Protein AF-A0A6J5DMQ3-F1 (afdb_monomer_lite)

Radius of gyration: 28.25 Å; chains: 1; bounding box: 62×30×80 Å

Foldseek 3Di:
DVVLLVVLLVVLLVQQLVVLVVCCVVPNPCSLVDSVSLVVSLVPGPPSLSSNQSSLVSSLVNQVVVCVVVVHDRDPCSVVSNVVSVVSVVVSVVVVVVVLVVVLVVLLVVLQVVLLVVLCVPDPLSVLCSVQLVVQQPDWDWDWDDDDPDTDTDTDGPDDSVVSLVVSLVVLCVVPNPVSSVVNNVSSVCCVVSSPRDPVSVVSVCVVPVSPPPD

pLDDT: mean 71.19, std 12.7, range [32.88, 91.94]

Sequence (215 aa):
MLHHLFHAIIISAITAVTAYVAGAIMFGKRARRFPIGFVLSVLFVGPWWVAVSGGMMAHLVAVIIESLCRREKPPEGLIFAAGAACLVLTFGFDLTMKHAADDLITAIDQSDDAAWARISGSGKAGQMVAAHYKPCVDEKTVVTQRYGRLATTTLEPKNEPNRCETDVIALAKVEGGDGFARDVAAVIDNLPNSLQLSPDAQAKLDSLTNDTAGS

Organism: NCBI:txid627669

Secondary structure (DSSP, 8-state):
-HHHHHHHHHHHHHHHHHHHHHHHHHHGGGGGG--HHHHHHHHHSSSHHHHHHHHHHHHHHHHHHHHHHTTPPPPTTHHHHHHHHHHHHHHHHHHHHHHHHHHHHHHHHHHHHHHHHHHHHT-HHHHHIIIIIHHHHH-EEEEEEEETTEEEEEEEESS-HHHHHHHHHHHHHHHHHHHHHHHHHHHHHTHHHHTPPPHHHHHHHHHHHHHHH--

Structure (mmCIF, N/CA/C/O backbone):
data_AF-A0A6J5DMQ3-F1
#
_entry.id   AF-A0A6J5DMQ3-F1
#
loop_
_atom_site.group_PDB
_atom_site.id
_atom_site.type_symbol
_atom_site.label_atom_id
_atom_site.label_alt_id
_atom_site.label_comp_id
_atom_site.label_asym_id
_atom_site.label_entity_id
_atom_site.label_seq_id
_atom_site.pdbx_PDB_ins_code
_atom_site.Cartn_x
_atom_site.Cartn_y
_atom_site.Cartn_z
_atom_site.occupancy
_atom_site.B_iso_or_equiv
_atom_site.auth_seq_id
_atom_site.auth_comp_id
_atom_site.auth_asym_id
_atom_site.auth_atom_id
_atom_site.pdbx_PDB_model_num
ATOM 1 N N . MET A 1 1 ? 8.120 9.680 -6.854 1.00 51.84 1 MET A N 1
ATOM 2 C CA . MET A 1 1 ? 8.106 8.437 -7.627 1.00 51.84 1 MET A CA 1
ATOM 3 C C . MET A 1 1 ? 8.090 8.800 -9.093 1.00 51.84 1 MET A C 1
ATOM 5 O O . MET A 1 1 ? 9.120 8.597 -9.717 1.00 51.84 1 MET A O 1
ATOM 9 N N . LEU A 1 2 ? 7.054 9.456 -9.635 1.00 46.72 2 LEU A N 1
ATOM 10 C CA . LEU A 1 2 ? 7.054 9.880 -11.048 1.00 46.72 2 LEU A CA 1
ATOM 11 C C . LEU A 1 2 ? 8.242 10.789 -11.416 1.00 46.72 2 LEU A C 1
ATOM 13 O O . LEU A 1 2 ? 8.886 10.577 -12.440 1.00 46.72 2 LEU A O 1
ATOM 17 N N . HIS A 1 3 ? 8.597 11.736 -10.544 1.00 50.34 3 HIS A N 1
ATOM 18 C CA . HIS A 1 3 ? 9.743 12.630 -10.748 1.00 50.34 3 HIS A CA 1
ATOM 19 C C . HIS A 1 3 ? 11.095 11.884 -10.772 1.00 50.34 3 HIS A C 1
ATOM 21 O O . HIS A 1 3 ? 11.936 12.130 -11.637 1.00 50.34 3 HIS A O 1
ATOM 27 N N . HIS A 1 4 ? 11.290 10.917 -9.867 1.00 57.53 4 HIS A N 1
ATOM 28 C CA . HIS A 1 4 ? 12.481 10.058 -9.833 1.00 57.53 4 HIS A CA 1
ATOM 29 C C . HIS A 1 4 ? 12.535 9.088 -11.020 1.00 57.53 4 HIS A C 1
ATOM 31 O O . HIS A 1 4 ? 13.609 8.873 -11.580 1.00 57.53 4 HIS A O 1
ATOM 37 N N . LEU A 1 5 ? 11.383 8.567 -11.457 1.00 62.62 5 LEU A N 1
ATOM 38 C CA . LEU A 1 5 ? 11.262 7.770 -12.678 1.00 62.62 5 LEU A CA 1
ATOM 39 C C . LEU A 1 5 ? 11.658 8.605 -13.903 1.00 62.62 5 LEU A C 1
ATOM 41 O O . LEU A 1 5 ? 12.457 8.153 -14.714 1.00 62.62 5 LEU A O 1
ATOM 45 N N . PHE A 1 6 ? 11.183 9.847 -14.009 1.00 63.84 6 PHE A N 1
ATOM 46 C CA . PHE A 1 6 ? 11.524 10.748 -15.112 1.00 63.84 6 PHE A CA 1
ATOM 47 C C . PHE A 1 6 ? 13.027 11.063 -15.171 1.00 63.84 6 PHE A C 1
ATOM 49 O O . PHE A 1 6 ? 13.639 10.972 -16.236 1.00 63.84 6 PHE A O 1
ATOM 56 N N . HIS A 1 7 ? 13.655 11.338 -14.024 1.00 64.00 7 HIS A N 1
ATOM 57 C CA . HIS A 1 7 ? 15.106 11.538 -13.939 1.00 64.00 7 HIS A CA 1
ATOM 58 C C . HIS A 1 7 ? 15.881 10.273 -14.324 1.00 64.00 7 HIS A C 1
ATOM 60 O O . HIS A 1 7 ? 16.851 10.357 -15.075 1.00 64.00 7 HIS A O 1
ATOM 66 N N . ALA A 1 8 ? 15.431 9.097 -13.880 1.00 65.69 8 ALA A N 1
ATOM 67 C CA . ALA A 1 8 ? 16.026 7.819 -14.257 1.00 65.69 8 ALA A CA 1
ATOM 68 C C . ALA A 1 8 ? 15.916 7.544 -15.771 1.00 65.69 8 ALA A C 1
ATOM 70 O O . ALA A 1 8 ? 16.889 7.083 -16.372 1.00 65.69 8 ALA A O 1
ATOM 71 N N . ILE A 1 9 ? 14.786 7.890 -16.408 1.00 65.19 9 ILE A N 1
ATOM 72 C CA . ILE A 1 9 ? 14.615 7.805 -17.872 1.00 65.19 9 ILE A CA 1
ATOM 73 C C . ILE A 1 9 ? 15.615 8.722 -18.574 1.00 65.19 9 ILE A C 1
ATOM 75 O O . ILE A 1 9 ? 16.309 8.275 -19.485 1.00 65.19 9 ILE A O 1
ATOM 79 N N . ILE A 1 10 ? 15.708 9.988 -18.154 1.00 66.06 10 ILE A N 1
ATOM 80 C CA . ILE A 1 10 ? 16.586 10.981 -18.788 1.00 66.06 10 ILE A CA 1
ATOM 81 C C . ILE A 1 10 ? 18.055 10.581 -18.645 1.00 66.06 10 ILE A C 1
ATOM 83 O O . ILE A 1 10 ? 18.780 10.547 -19.638 1.00 66.06 10 ILE A O 1
ATOM 87 N N . ILE A 1 11 ? 18.494 10.235 -17.433 1.00 69.19 11 ILE A N 1
ATOM 88 C CA . ILE A 1 11 ? 19.881 9.834 -17.162 1.00 69.19 11 ILE A CA 1
ATOM 89 C C . ILE A 1 11 ? 20.232 8.581 -17.967 1.00 69.19 11 ILE A C 1
ATOM 91 O O . ILE A 1 11 ? 21.290 8.521 -18.598 1.00 69.19 11 ILE A O 1
ATOM 95 N N . SER A 1 12 ? 19.331 7.598 -18.007 1.00 64.19 12 SER A N 1
ATOM 96 C CA . SER A 1 12 ? 19.529 6.385 -18.793 1.00 64.19 12 SER A CA 1
ATOM 97 C C . SER A 1 12 ? 19.570 6.655 -20.300 1.00 64.19 12 SER A C 1
ATOM 99 O O . SER A 1 12 ? 20.443 6.125 -20.989 1.00 64.19 12 SER A O 1
ATOM 101 N N . ALA A 1 13 ? 18.695 7.521 -20.814 1.00 64.19 13 ALA A N 1
ATOM 102 C CA . ALA A 1 13 ? 18.690 7.907 -22.221 1.00 64.19 13 ALA A CA 1
ATOM 103 C C . ALA A 1 13 ? 20.000 8.611 -22.613 1.00 64.19 13 ALA A C 1
ATOM 105 O O . ALA A 1 13 ? 20.629 8.239 -23.605 1.00 64.19 13 ALA A O 1
ATOM 106 N N . ILE A 1 14 ? 20.462 9.568 -21.801 1.00 68.06 14 ILE A N 1
ATOM 107 C CA . ILE A 1 14 ? 21.733 10.278 -22.018 1.00 68.06 14 ILE A CA 1
ATOM 108 C C . ILE A 1 14 ? 22.912 9.299 -21.977 1.00 68.06 14 ILE A C 1
ATOM 110 O O . ILE A 1 14 ? 23.780 9.335 -22.854 1.00 68.06 14 ILE A O 1
ATOM 114 N N . THR A 1 15 ? 22.933 8.387 -21.004 1.00 67.69 15 THR A N 1
ATOM 115 C CA . THR A 1 15 ? 24.002 7.385 -20.852 1.00 67.69 15 THR A CA 1
ATOM 116 C C . THR A 1 15 ? 24.043 6.433 -22.046 1.00 67.69 15 THR A C 1
ATOM 118 O O . THR A 1 15 ? 25.115 6.166 -22.595 1.00 67.69 15 THR A O 1
ATOM 121 N N . ALA A 1 16 ? 22.881 5.975 -22.515 1.00 64.81 16 ALA A N 1
ATOM 122 C CA . ALA A 1 16 ? 22.776 5.088 -23.666 1.00 64.81 16 ALA A CA 1
ATOM 123 C C . ALA A 1 16 ? 23.210 5.759 -24.976 1.00 64.81 16 ALA A C 1
ATOM 125 O O . ALA A 1 16 ? 23.939 5.141 -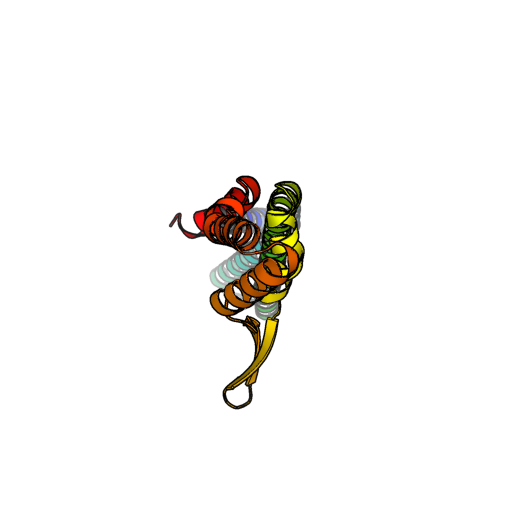25.757 1.00 64.81 16 ALA A O 1
ATOM 126 N N . VAL A 1 17 ? 22.831 7.023 -25.201 1.00 65.75 17 VAL A N 1
ATOM 127 C CA . VAL A 1 17 ? 23.266 7.795 -26.379 1.00 65.75 17 VAL A CA 1
ATOM 128 C C . VAL A 1 17 ? 24.769 8.053 -26.334 1.00 65.75 17 VAL A C 1
ATOM 130 O O . VAL A 1 17 ? 25.465 7.818 -27.320 1.00 65.75 17 VAL A O 1
ATOM 133 N N . THR A 1 18 ? 25.298 8.467 -25.184 1.00 68.75 18 THR A N 1
ATOM 134 C CA . THR A 1 18 ? 26.730 8.768 -25.022 1.00 68.75 18 THR A CA 1
ATOM 135 C C . THR A 1 18 ? 27.586 7.523 -25.258 1.00 68.75 18 THR A C 1
ATOM 137 O O . THR A 1 18 ? 28.563 7.559 -26.008 1.00 68.75 18 THR A O 1
ATOM 140 N N . ALA A 1 19 ? 27.180 6.388 -24.689 1.00 67.12 19 ALA A N 1
ATOM 141 C CA . ALA A 1 19 ? 27.857 5.113 -24.890 1.00 67.12 19 ALA A CA 1
ATOM 142 C C . ALA A 1 19 ? 27.704 4.576 -26.323 1.00 67.12 19 ALA A C 1
ATOM 144 O O . ALA A 1 19 ? 28.632 3.950 -26.836 1.00 67.12 19 ALA A O 1
ATOM 145 N N . TYR A 1 20 ? 26.575 4.840 -26.992 1.00 64.94 20 TYR A N 1
ATOM 146 C CA . TYR A 1 20 ? 26.410 4.519 -28.410 1.00 64.94 20 TYR A CA 1
ATOM 147 C C . TYR A 1 20 ? 27.396 5.297 -29.279 1.00 64.94 20 TYR A C 1
ATOM 149 O O . TYR A 1 20 ? 28.095 4.697 -30.091 1.00 64.94 20 TYR A O 1
ATOM 157 N N . VAL A 1 21 ? 27.496 6.614 -29.079 1.00 67.12 21 VAL A N 1
ATOM 158 C CA . VAL A 1 21 ? 28.416 7.481 -29.829 1.00 67.12 21 VAL A CA 1
ATOM 159 C C . VAL A 1 21 ? 29.867 7.057 -29.594 1.00 67.12 21 VAL A C 1
ATOM 161 O O . VAL A 1 21 ? 30.609 6.852 -30.555 1.00 67.12 21 VAL A O 1
ATOM 164 N N . ALA A 1 22 ? 30.261 6.833 -28.337 1.00 66.44 22 ALA A N 1
ATOM 165 C CA . ALA A 1 22 ? 31.598 6.344 -28.000 1.00 66.44 22 ALA A CA 1
ATOM 166 C C . ALA A 1 22 ? 31.883 4.965 -28.627 1.00 66.44 22 ALA A C 1
ATOM 168 O O . ALA A 1 22 ? 32.950 4.736 -29.202 1.00 66.44 22 ALA A O 1
ATOM 169 N N . GLY A 1 23 ? 30.908 4.053 -28.582 1.00 61.53 23 GLY A N 1
ATOM 170 C CA . GLY A 1 23 ? 31.003 2.734 -29.201 1.00 61.53 23 GLY A CA 1
ATOM 171 C C . GLY A 1 23 ? 31.096 2.794 -30.727 1.00 61.53 23 GLY A C 1
ATOM 172 O O . GLY A 1 23 ? 31.868 2.041 -31.319 1.00 61.53 23 GLY A O 1
ATOM 173 N N . ALA A 1 24 ? 30.362 3.700 -31.374 1.00 62.62 24 ALA A N 1
ATOM 174 C CA . ALA A 1 24 ? 30.395 3.898 -32.821 1.00 62.62 24 ALA A CA 1
ATOM 175 C C . ALA A 1 24 ? 31.762 4.416 -33.298 1.00 62.62 24 ALA A C 1
ATOM 177 O O . ALA A 1 24 ? 32.229 4.001 -34.359 1.00 62.62 24 ALA A O 1
ATOM 178 N N . ILE A 1 25 ? 32.431 5.252 -32.494 1.00 69.19 25 ILE A N 1
ATOM 179 C CA . ILE A 1 25 ? 33.794 5.739 -32.759 1.00 69.19 25 ILE A CA 1
ATOM 180 C C . ILE A 1 25 ? 34.825 4.610 -32.598 1.00 69.19 25 ILE A C 1
ATOM 182 O O . ILE A 1 25 ? 35.684 4.442 -33.460 1.00 69.19 25 ILE A O 1
ATOM 186 N N . MET A 1 26 ? 34.732 3.811 -31.529 1.00 63.94 26 MET A N 1
ATOM 187 C CA . MET A 1 26 ? 35.729 2.773 -31.213 1.00 63.94 26 MET A CA 1
ATOM 188 C C . MET A 1 26 ? 35.559 1.469 -32.009 1.00 63.94 26 MET A C 1
ATOM 190 O O . MET A 1 26 ? 36.542 0.815 -32.348 1.00 63.94 26 MET A O 1
ATOM 194 N N . PHE A 1 27 ? 34.320 1.068 -32.306 1.00 63.59 27 PHE A N 1
ATOM 195 C CA . PHE A 1 27 ? 33.997 -0.254 -32.864 1.00 63.59 27 PHE A CA 1
ATOM 196 C C . PHE A 1 27 ? 33.265 -0.195 -34.217 1.00 63.59 27 PHE A C 1
ATOM 198 O O . PHE A 1 27 ? 32.930 -1.239 -34.793 1.00 63.59 27 PHE A O 1
ATOM 205 N N . GLY A 1 28 ? 33.002 1.004 -34.748 1.00 63.41 28 GLY A N 1
ATOM 206 C CA . GLY A 1 28 ? 32.355 1.200 -36.046 1.00 63.41 28 GLY A CA 1
ATOM 207 C C . GLY A 1 28 ? 30.986 0.514 -36.135 1.00 63.41 28 GLY A C 1
ATOM 208 O O . GLY A 1 28 ? 30.167 0.583 -35.220 1.00 63.41 28 GLY A O 1
ATOM 209 N N . LYS A 1 29 ? 30.731 -0.218 -37.230 1.00 61.56 29 LYS A N 1
ATOM 210 C CA . LYS A 1 29 ? 29.438 -0.895 -37.481 1.00 61.56 29 LYS A CA 1
ATOM 211 C C . LYS A 1 29 ? 29.054 -1.942 -36.420 1.00 61.56 29 LYS A C 1
ATOM 213 O O . LYS A 1 29 ? 27.885 -2.318 -36.355 1.00 61.56 29 LYS A O 1
ATOM 218 N N . ARG A 1 30 ? 29.995 -2.422 -35.589 1.00 60.12 30 ARG A N 1
ATOM 219 C CA . ARG A 1 30 ? 29.695 -3.363 -34.490 1.00 60.12 30 ARG A CA 1
ATOM 220 C C . ARG A 1 30 ? 28.937 -2.706 -33.333 1.00 60.12 30 ARG A C 1
ATOM 222 O O . ARG A 1 30 ? 28.209 -3.416 -32.648 1.00 60.12 30 ARG A O 1
ATOM 229 N N . ALA A 1 31 ? 29.014 -1.384 -33.165 1.00 57.34 31 ALA A N 1
ATOM 230 C CA . ALA A 1 31 ? 28.280 -0.659 -32.123 1.00 57.34 31 ALA A CA 1
ATOM 231 C C . ALA A 1 31 ? 26.751 -0.794 -32.251 1.00 57.34 31 ALA A C 1
ATOM 233 O O . ALA A 1 31 ? 26.049 -0.805 -31.247 1.00 57.34 31 ALA A O 1
ATOM 234 N N . ARG A 1 32 ? 26.242 -1.022 -33.472 1.00 58.06 32 ARG A N 1
ATOM 235 C CA . ARG A 1 32 ? 24.818 -1.295 -33.746 1.00 58.06 32 ARG A CA 1
ATOM 236 C C . ARG A 1 32 ? 24.302 -2.608 -33.147 1.00 58.06 32 ARG A C 1
ATOM 238 O O . ARG A 1 32 ? 23.099 -2.837 -33.139 1.00 58.06 32 ARG A O 1
ATOM 245 N N . ARG A 1 33 ? 25.200 -3.507 -32.727 1.00 56.56 33 ARG A N 1
ATOM 246 C CA . ARG A 1 33 ? 24.860 -4.827 -32.161 1.00 56.56 33 ARG A CA 1
ATOM 247 C C . ARG A 1 33 ? 25.077 -4.912 -30.656 1.00 56.56 33 ARG A C 1
ATOM 249 O O . ARG A 1 33 ? 24.610 -5.865 -30.045 1.00 56.56 33 ARG A O 1
ATOM 256 N N . PHE A 1 34 ? 25.798 -3.958 -30.073 1.00 56.34 34 PHE A N 1
ATOM 257 C CA . PHE A 1 34 ? 26.208 -4.003 -28.677 1.00 56.34 34 PHE A CA 1
ATOM 258 C C . PHE A 1 34 ? 25.578 -2.840 -27.912 1.00 56.34 34 PHE A C 1
ATOM 260 O O . PHE A 1 34 ? 26.138 -1.741 -27.906 1.00 56.34 34 PHE A O 1
ATOM 267 N N . PRO A 1 35 ? 24.446 -3.063 -27.222 1.00 58.16 35 PRO A N 1
ATOM 268 C CA . PRO A 1 35 ? 23.821 -2.051 -26.382 1.00 58.16 35 PRO A CA 1
ATOM 269 C C . PRO A 1 35 ? 24.595 -1.922 -25.049 1.00 58.16 35 PRO A C 1
ATOM 271 O O . PRO A 1 35 ? 24.044 -2.081 -23.966 1.00 58.16 35 PRO A O 1
ATOM 274 N N . ILE A 1 36 ? 25.907 -1.649 -25.112 1.00 56.56 36 ILE A N 1
ATOM 275 C CA . ILE A 1 36 ? 26.804 -1.515 -23.943 1.00 56.56 36 ILE A CA 1
ATOM 276 C C . ILE A 1 36 ? 26.343 -0.369 -23.034 1.00 56.56 36 ILE A C 1
ATOM 278 O O . ILE A 1 36 ? 26.371 -0.494 -21.814 1.00 56.56 36 ILE A O 1
ATOM 282 N N . GLY A 1 37 ? 25.839 0.717 -23.628 1.00 50.62 37 GLY A N 1
ATOM 283 C CA . GLY A 1 37 ? 25.243 1.831 -22.889 1.00 50.62 37 GLY A CA 1
ATOM 284 C C . GLY A 1 37 ? 24.042 1.432 -22.042 1.00 50.62 37 GLY A C 1
ATOM 285 O O . GLY A 1 37 ? 23.889 1.918 -20.927 1.00 50.62 37 GLY A O 1
ATOM 286 N N . PHE A 1 38 ? 23.228 0.503 -22.537 1.00 54.44 38 PHE A N 1
ATOM 287 C CA . PHE A 1 38 ? 22.091 -0.052 -21.809 1.00 54.44 38 PHE A CA 1
ATOM 288 C C . PHE A 1 38 ? 22.558 -0.919 -20.633 1.00 54.44 38 PHE A C 1
ATOM 290 O O . PHE A 1 38 ? 22.099 -0.702 -19.517 1.00 54.44 38 PHE A O 1
ATOM 297 N N . VAL A 1 39 ? 23.534 -1.814 -20.838 1.00 59.06 39 VAL A N 1
ATOM 298 C CA . VAL A 1 39 ? 24.074 -2.665 -19.758 1.00 59.06 39 VAL A CA 1
ATOM 299 C C . VAL A 1 39 ? 24.661 -1.815 -18.627 1.00 59.06 39 VAL A C 1
ATOM 301 O O . VAL A 1 39 ? 24.422 -2.100 -17.458 1.00 59.06 39 VAL A O 1
ATOM 304 N N . LEU A 1 40 ? 25.371 -0.735 -18.964 1.00 58.78 40 LEU A N 1
ATOM 305 C CA . LEU A 1 40 ? 25.912 0.196 -17.972 1.00 58.78 40 LEU A CA 1
ATOM 306 C C . LEU A 1 40 ? 24.809 1.003 -17.270 1.00 58.78 40 LEU A C 1
ATOM 308 O O . LEU A 1 40 ? 24.864 1.171 -16.059 1.00 58.78 40 LEU A O 1
ATOM 312 N N . SER A 1 41 ? 23.773 1.444 -17.989 1.00 54.31 41 SER A N 1
ATOM 313 C CA . SER A 1 41 ? 22.647 2.188 -17.394 1.00 54.31 41 SER A CA 1
ATOM 314 C C . SER A 1 41 ? 21.908 1.376 -16.325 1.00 54.31 41 SER A C 1
ATOM 316 O O . SER A 1 41 ? 21.532 1.913 -15.287 1.00 54.31 41 SER A O 1
ATOM 318 N N . VAL A 1 42 ? 21.730 0.074 -16.566 1.00 57.38 42 VAL A N 1
ATOM 319 C CA . VAL A 1 42 ? 21.036 -0.857 -15.660 1.00 57.38 42 VAL A CA 1
ATOM 320 C C . VAL A 1 42 ? 21.800 -1.084 -14.351 1.00 57.38 42 VAL A C 1
ATOM 322 O O . VAL A 1 42 ? 21.179 -1.347 -13.327 1.00 57.38 42 VAL A O 1
ATOM 325 N N . LEU A 1 43 ? 23.131 -0.950 -14.361 1.00 58.47 43 LEU A N 1
ATOM 326 C CA . LEU A 1 43 ? 23.978 -1.158 -13.181 1.00 58.47 43 LEU A CA 1
ATOM 327 C C . LEU A 1 43 ? 23.982 0.029 -12.206 1.00 58.47 43 LEU A C 1
ATOM 329 O O . LEU A 1 43 ? 24.273 -0.167 -11.029 1.00 58.47 43 LEU A O 1
ATOM 333 N N . PHE A 1 44 ? 23.676 1.244 -12.675 1.00 54.69 44 PHE A N 1
ATOM 334 C CA . PHE A 1 44 ? 23.851 2.472 -11.885 1.00 54.69 44 PHE A CA 1
ATOM 335 C C . PHE A 1 44 ? 22.556 3.256 -11.624 1.00 54.69 44 PHE A C 1
ATOM 337 O O . PHE A 1 44 ? 22.572 4.172 -10.804 1.00 54.69 44 PHE A O 1
ATOM 344 N N . VAL A 1 45 ? 21.439 2.921 -12.285 1.00 57.56 45 VAL A N 1
ATOM 345 C CA . VAL A 1 45 ? 20.178 3.676 -12.175 1.00 57.56 45 VAL A CA 1
ATOM 346 C C . VAL A 1 45 ? 19.039 2.772 -11.696 1.00 57.56 45 VAL A C 1
ATOM 348 O O . VAL A 1 45 ? 18.593 1.871 -12.405 1.00 57.56 45 VAL A O 1
ATOM 351 N N . GLY A 1 46 ? 18.544 3.039 -10.483 1.00 55.88 46 GLY A N 1
ATOM 352 C CA . GLY A 1 46 ? 17.298 2.472 -9.965 1.00 55.88 46 GLY A CA 1
ATOM 353 C C . GLY A 1 46 ? 16.100 3.388 -10.266 1.00 55.88 46 GLY A C 1
ATOM 354 O O . GLY A 1 46 ? 16.247 4.604 -10.137 1.00 55.88 46 GLY A O 1
ATOM 355 N N . PRO A 1 47 ? 14.918 2.850 -10.631 1.00 66.00 47 PRO A N 1
ATOM 356 C CA . PRO A 1 47 ? 14.601 1.432 -10.834 1.00 66.00 47 PRO A CA 1
ATOM 357 C C . PRO A 1 47 ? 15.172 0.862 -12.143 1.00 66.00 47 PRO A C 1
ATOM 359 O O . PRO A 1 47 ? 15.086 1.482 -13.202 1.00 66.00 47 PRO A O 1
ATOM 362 N N . TRP A 1 48 ? 15.697 -0.365 -12.088 1.00 64.38 48 TRP A N 1
ATOM 363 C CA . TRP A 1 48 ? 16.422 -1.002 -13.197 1.00 64.38 48 TRP A CA 1
ATOM 364 C C . TRP A 1 48 ? 15.594 -1.124 -14.489 1.00 64.38 48 TRP A C 1
ATOM 366 O O . TRP A 1 48 ? 16.136 -0.981 -15.580 1.00 64.38 48 TRP A O 1
ATOM 376 N N . TRP A 1 49 ? 14.276 -1.328 -14.393 1.00 62.06 49 TRP A N 1
ATOM 377 C CA . TRP A 1 49 ? 13.378 -1.458 -15.548 1.00 62.06 49 TRP A CA 1
ATOM 378 C C . TRP A 1 49 ? 13.184 -0.136 -16.309 1.00 62.06 49 TRP A C 1
ATOM 380 O O . TRP A 1 49 ? 12.991 -0.134 -17.529 1.00 62.06 49 TRP A O 1
ATOM 390 N N . VAL A 1 50 ? 13.302 0.995 -15.610 1.00 63.81 50 VAL A N 1
ATOM 391 C CA . VAL A 1 50 ? 13.281 2.339 -16.201 1.00 63.81 50 VAL A CA 1
ATOM 392 C C . VAL A 1 50 ? 14.554 2.576 -16.998 1.00 63.81 50 VAL A C 1
ATOM 394 O O . VAL A 1 50 ? 14.499 3.044 -18.134 1.00 63.81 50 VAL A O 1
ATOM 397 N N . ALA A 1 51 ? 15.691 2.187 -16.422 1.00 64.38 51 ALA A N 1
ATOM 398 C CA . ALA A 1 51 ? 16.988 2.258 -17.076 1.00 64.38 51 ALA A CA 1
ATOM 399 C C . ALA A 1 51 ? 17.078 1.306 -18.281 1.00 64.38 51 ALA A C 1
ATOM 401 O O . ALA A 1 51 ? 17.625 1.652 -19.328 1.00 64.38 51 ALA A O 1
ATOM 402 N N . VAL A 1 52 ? 16.474 0.119 -18.177 1.00 65.12 52 VAL A N 1
ATOM 403 C CA . VAL A 1 52 ? 16.342 -0.807 -19.307 1.00 65.12 52 VAL A CA 1
ATOM 404 C C . VAL A 1 52 ? 15.586 -0.139 -20.453 1.00 65.12 52 VAL A C 1
ATOM 406 O O . VAL A 1 52 ? 16.032 -0.162 -21.599 1.00 65.12 52 VAL A O 1
ATOM 409 N N . SER A 1 53 ? 14.451 0.477 -20.146 1.00 62.75 53 SER A N 1
ATOM 410 C CA . SER A 1 53 ? 13.515 0.930 -21.168 1.00 62.75 53 SER A CA 1
ATOM 411 C C . SER A 1 53 ? 13.915 2.264 -21.790 1.00 62.75 53 SER A C 1
ATOM 413 O O . SER A 1 53 ? 13.915 2.391 -23.014 1.00 62.75 53 SER A O 1
ATOM 415 N N . GLY A 1 54 ? 14.331 3.235 -20.971 1.00 63.56 54 GLY A N 1
ATOM 416 C CA . GLY A 1 54 ? 14.855 4.519 -21.438 1.00 63.56 54 GLY A CA 1
ATOM 417 C C . GLY A 1 54 ? 16.135 4.346 -22.255 1.00 63.56 54 GLY A C 1
ATOM 418 O O . GLY A 1 54 ? 16.237 4.871 -23.365 1.00 63.56 54 GLY A O 1
ATOM 419 N N . GLY A 1 55 ? 17.075 3.535 -21.762 1.00 65.62 55 GLY A N 1
ATOM 420 C CA . GLY A 1 55 ? 18.335 3.265 -22.447 1.00 65.62 55 GLY A CA 1
ATOM 421 C C . GLY A 1 55 ? 18.156 2.498 -23.758 1.00 65.62 55 GLY A C 1
ATOM 422 O O . GLY A 1 55 ? 18.777 2.846 -24.764 1.00 65.62 55 GLY A O 1
ATOM 423 N N . MET A 1 56 ? 17.270 1.495 -23.788 1.00 67.00 56 MET A N 1
ATOM 424 C CA . MET A 1 56 ? 16.985 0.742 -25.012 1.00 67.00 56 MET A CA 1
ATOM 425 C C . MET A 1 56 ? 16.278 1.613 -26.052 1.00 67.00 56 MET A C 1
ATOM 427 O O . MET A 1 56 ? 16.715 1.653 -27.198 1.00 67.00 56 MET A O 1
ATOM 431 N N . MET A 1 57 ? 15.248 2.378 -25.673 1.00 67.50 57 MET A N 1
ATOM 432 C CA . MET A 1 57 ? 14.551 3.268 -26.612 1.00 67.50 57 MET A CA 1
ATOM 433 C C . MET A 1 57 ? 15.482 4.345 -27.178 1.00 67.50 57 MET A C 1
ATOM 435 O O . MET A 1 57 ? 15.484 4.576 -28.386 1.00 67.50 57 MET A O 1
ATOM 439 N N . ALA A 1 58 ? 16.333 4.948 -26.346 1.00 68.69 58 ALA A N 1
ATOM 440 C CA . ALA A 1 58 ? 17.304 5.942 -26.795 1.00 68.69 58 ALA A CA 1
ATOM 441 C C . ALA A 1 58 ? 18.356 5.349 -27.753 1.00 68.69 58 ALA A C 1
ATOM 443 O O . ALA A 1 58 ? 18.693 5.963 -28.767 1.00 68.69 58 ALA A O 1
ATOM 444 N N . HIS A 1 59 ? 18.827 4.126 -27.486 1.00 68.12 59 HIS A N 1
ATOM 445 C CA . HIS A 1 59 ? 19.725 3.399 -28.384 1.00 68.12 59 HIS A CA 1
ATOM 446 C C . HIS A 1 59 ? 19.051 3.069 -29.727 1.00 68.12 59 HIS A C 1
ATOM 448 O O . HIS A 1 59 ? 19.647 3.273 -30.785 1.00 68.12 59 HIS A O 1
ATOM 454 N N . LEU A 1 60 ? 17.790 2.627 -29.709 1.00 70.25 60 LEU A N 1
ATOM 455 C CA . LEU A 1 60 ? 17.018 2.347 -30.924 1.00 70.25 60 LEU A CA 1
ATOM 456 C C . LEU A 1 60 ? 16.788 3.620 -31.754 1.00 70.25 60 LEU A C 1
ATOM 458 O O . LEU A 1 60 ? 16.982 3.594 -32.969 1.00 70.25 60 LEU A O 1
ATOM 462 N N . VAL A 1 61 ? 16.462 4.747 -31.111 1.00 72.31 61 VAL A N 1
ATOM 463 C CA . VAL A 1 61 ? 16.328 6.057 -31.773 1.00 72.31 61 VAL A CA 1
ATOM 464 C C . VAL A 1 61 ? 17.648 6.486 -32.418 1.00 72.31 61 VAL A C 1
ATOM 466 O O . VAL A 1 61 ? 17.650 6.891 -33.580 1.00 72.31 61 VAL A O 1
ATOM 469 N N . ALA A 1 62 ? 18.781 6.334 -31.725 1.00 70.44 62 ALA A N 1
ATOM 470 C CA . ALA A 1 62 ? 20.096 6.659 -32.278 1.00 70.44 62 ALA A CA 1
ATOM 471 C C . ALA A 1 62 ? 20.434 5.816 -33.525 1.00 70.44 62 ALA A C 1
ATOM 473 O O . ALA A 1 62 ? 20.914 6.353 -34.527 1.00 70.44 62 ALA A O 1
ATOM 474 N N . VAL A 1 63 ? 20.114 4.517 -33.507 1.00 70.12 63 VAL A N 1
ATOM 475 C CA . VAL A 1 63 ? 20.303 3.613 -34.656 1.00 70.12 63 VAL A CA 1
ATOM 476 C C . VAL A 1 63 ? 19.387 3.983 -35.829 1.00 70.12 63 VAL A C 1
ATOM 478 O O . VAL A 1 63 ? 19.830 3.943 -36.982 1.00 70.12 63 VAL A O 1
ATOM 481 N N . ILE A 1 64 ? 18.131 4.363 -35.568 1.00 72.75 64 ILE A N 1
ATOM 482 C CA . ILE A 1 64 ? 17.192 4.827 -36.604 1.00 72.75 64 ILE A CA 1
ATOM 483 C C . ILE A 1 64 ? 17.711 6.117 -37.248 1.00 72.75 64 ILE A C 1
ATOM 485 O O . ILE A 1 64 ? 17.784 6.188 -38.475 1.00 72.75 64 ILE A O 1
ATOM 489 N N . ILE A 1 65 ? 18.118 7.107 -36.446 1.00 73.62 65 ILE A N 1
ATOM 490 C CA . ILE A 1 65 ? 18.654 8.386 -36.937 1.00 73.62 65 ILE A CA 1
ATOM 491 C C . ILE A 1 65 ? 19.904 8.150 -37.790 1.00 73.62 65 ILE A C 1
ATOM 493 O O . ILE A 1 65 ? 19.997 8.677 -38.898 1.00 73.62 65 ILE A O 1
ATOM 497 N N . GLU A 1 66 ? 20.844 7.316 -37.333 1.00 71.88 66 GLU A N 1
ATOM 498 C CA . GLU A 1 66 ? 22.037 6.999 -38.124 1.00 71.88 66 GLU A CA 1
ATOM 499 C C . GLU A 1 66 ? 21.681 6.294 -39.443 1.00 71.88 66 GLU A C 1
ATOM 501 O O . GLU A 1 66 ? 22.241 6.626 -40.490 1.00 71.88 66 GLU A O 1
ATOM 506 N N . SER A 1 67 ? 20.737 5.349 -39.411 1.00 71.62 67 SER A N 1
ATOM 507 C CA . SER A 1 67 ? 20.289 4.623 -40.607 1.00 71.62 67 SER A CA 1
ATOM 508 C C . SER A 1 67 ? 19.625 5.565 -41.617 1.00 71.62 67 SER A C 1
ATOM 510 O O . SER A 1 67 ? 19.912 5.475 -42.809 1.00 71.62 67 SER A O 1
ATOM 512 N N . LEU A 1 68 ? 18.821 6.531 -41.152 1.00 74.69 68 LEU A N 1
ATOM 513 C CA . LEU A 1 68 ? 18.224 7.581 -41.985 1.00 74.69 68 LEU A CA 1
ATOM 514 C C . LEU A 1 68 ? 19.288 8.506 -42.592 1.00 74.69 68 LEU A C 1
ATOM 516 O O . LEU A 1 68 ? 19.280 8.731 -43.803 1.00 74.69 68 LEU A O 1
ATOM 520 N N . CYS A 1 69 ? 20.245 8.979 -41.788 1.00 75.88 69 CYS A N 1
ATOM 521 C CA . CYS A 1 69 ? 21.354 9.819 -42.254 1.00 75.88 69 CYS A CA 1
ATOM 522 C C . CYS A 1 69 ? 22.228 9.110 -43.299 1.00 75.88 69 CYS A C 1
ATOM 524 O O . CYS A 1 69 ? 22.740 9.749 -44.218 1.00 75.88 69 CYS A O 1
ATOM 526 N N . ARG A 1 70 ? 22.387 7.787 -43.183 1.00 76.75 70 ARG A N 1
ATOM 527 C CA . ARG A 1 70 ? 23.166 6.963 -44.122 1.00 76.75 70 ARG A CA 1
ATOM 528 C C . ARG A 1 70 ? 22.337 6.350 -45.255 1.00 76.75 70 ARG A C 1
ATOM 530 O O . ARG A 1 70 ? 22.913 5.679 -46.106 1.00 76.75 70 ARG A O 1
ATOM 537 N N . ARG A 1 71 ? 21.017 6.582 -45.290 1.00 74.31 71 ARG A N 1
ATOM 538 C CA . ARG A 1 71 ? 20.059 5.948 -46.221 1.00 74.31 71 ARG A CA 1
ATOM 539 C C . ARG A 1 71 ? 20.153 4.412 -46.243 1.00 74.31 71 ARG A C 1
ATOM 541 O O . ARG A 1 71 ? 19.985 3.783 -47.286 1.00 74.31 71 ARG A O 1
ATOM 548 N N . GLU A 1 72 ? 20.427 3.801 -45.096 1.00 74.19 72 GLU A 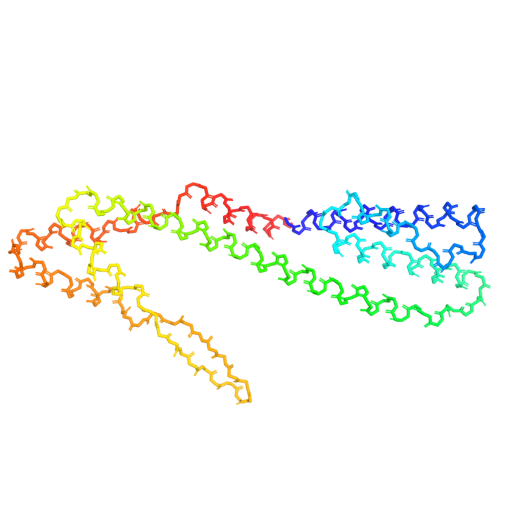N 1
ATOM 549 C CA . GLU A 1 72 ? 20.481 2.346 -44.924 1.00 74.19 72 GLU A CA 1
ATOM 550 C C . GLU A 1 72 ? 19.146 1.830 -44.357 1.00 74.19 72 GLU A C 1
ATOM 552 O O . GLU A 1 72 ? 18.459 2.530 -43.611 1.00 74.19 72 GLU A O 1
ATOM 557 N N . LYS A 1 73 ? 18.760 0.591 -44.697 1.00 67.06 73 LYS A N 1
ATOM 558 C CA . LYS A 1 73 ? 17.574 -0.033 -44.091 1.00 67.06 73 LYS A CA 1
ATOM 559 C C . LYS A 1 73 ? 17.814 -0.257 -42.590 1.00 67.06 73 LYS A C 1
ATOM 561 O O . LYS A 1 73 ? 18.896 -0.729 -42.227 1.00 67.06 73 LYS A O 1
ATOM 566 N N . PRO A 1 74 ? 16.825 0.036 -41.727 1.00 62.16 74 PRO A N 1
ATOM 567 C CA . PRO A 1 74 ? 16.941 -0.254 -40.306 1.00 62.16 74 PRO A CA 1
ATOM 568 C C . PRO A 1 74 ? 17.100 -1.771 -40.081 1.00 62.16 74 PRO A C 1
ATOM 570 O O . PRO A 1 74 ? 16.526 -2.562 -40.834 1.00 62.16 74 PRO A O 1
ATOM 573 N N . PRO A 1 75 ? 17.878 -2.200 -39.072 1.00 66.06 75 PRO A N 1
ATOM 574 C CA . PRO A 1 75 ? 18.067 -3.618 -38.770 1.00 66.06 75 PRO A CA 1
ATOM 575 C C . PRO A 1 75 ? 16.753 -4.307 -38.364 1.00 66.06 75 PRO A C 1
ATOM 577 O O . PRO A 1 75 ? 16.001 -3.782 -37.549 1.00 66.06 75 PRO A O 1
ATOM 580 N N . GLU A 1 76 ? 16.514 -5.521 -38.869 1.00 62.03 76 GLU A N 1
ATOM 581 C CA . GLU A 1 76 ? 15.268 -6.292 -38.667 1.00 62.03 76 GLU A CA 1
ATOM 582 C C . GLU A 1 76 ? 14.940 -6.588 -37.186 1.00 62.03 76 GLU A C 1
ATOM 584 O O . GLU A 1 76 ? 13.782 -6.783 -36.829 1.00 62.03 76 GLU A O 1
ATOM 589 N N . GLY A 1 77 ? 15.933 -6.540 -36.292 1.00 62.19 77 GLY A N 1
ATOM 590 C CA . GLY A 1 77 ? 15.753 -6.745 -34.848 1.00 62.19 77 GLY A CA 1
ATOM 591 C C . GLY A 1 77 ? 15.170 -5.554 -34.069 1.00 62.19 77 GLY A C 1
ATOM 592 O O . GLY A 1 77 ? 14.880 -5.702 -32.882 1.00 62.19 77 GLY A O 1
ATOM 593 N N . LEU A 1 78 ? 14.986 -4.383 -34.695 1.00 62.09 78 LEU A N 1
ATOM 594 C CA . LEU A 1 78 ? 14.529 -3.152 -34.022 1.00 62.09 78 LEU A CA 1
ATOM 595 C C . LEU A 1 78 ? 13.127 -3.275 -33.414 1.00 62.09 78 LEU A C 1
ATOM 597 O O . LEU A 1 78 ? 12.891 -2.805 -32.304 1.00 62.09 78 LEU A O 1
ATOM 601 N N . ILE A 1 79 ? 12.205 -3.923 -34.127 1.00 59.56 79 ILE A N 1
ATOM 602 C CA . ILE A 1 79 ? 10.808 -4.075 -33.691 1.00 59.56 79 ILE A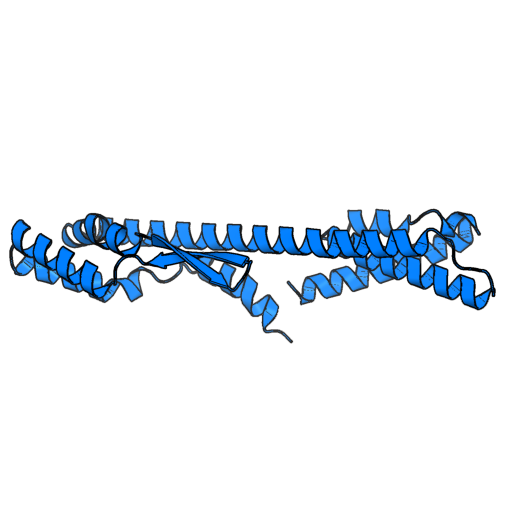 CA 1
ATOM 603 C C . ILE A 1 79 ? 10.729 -5.032 -32.498 1.00 59.56 79 ILE A C 1
ATOM 605 O O . ILE A 1 79 ? 10.029 -4.760 -31.525 1.00 59.56 79 ILE A O 1
ATOM 609 N N . PHE A 1 80 ? 11.503 -6.119 -32.537 1.00 64.12 80 PHE A N 1
ATOM 610 C CA . PHE A 1 80 ? 11.605 -7.066 -31.429 1.00 64.12 80 PHE A CA 1
ATOM 611 C C . PHE A 1 80 ? 12.206 -6.407 -30.177 1.00 64.12 80 PHE A C 1
ATOM 613 O O . PHE A 1 80 ? 11.682 -6.569 -29.078 1.00 64.12 80 PHE A O 1
ATOM 620 N N . ALA A 1 81 ? 13.255 -5.597 -30.348 1.00 64.06 81 ALA A N 1
ATOM 621 C CA . ALA A 1 81 ? 13.871 -4.829 -29.268 1.00 64.06 81 ALA A CA 1
ATOM 622 C C . ALA A 1 81 ? 12.915 -3.796 -28.642 1.00 64.06 81 ALA A C 1
ATOM 624 O O . ALA A 1 81 ? 12.854 -3.684 -27.417 1.00 64.06 81 ALA A O 1
ATOM 625 N N . ALA A 1 82 ? 12.143 -3.076 -29.461 1.00 63.50 82 ALA A N 1
ATOM 626 C CA . ALA A 1 82 ? 11.137 -2.128 -28.982 1.00 63.50 82 ALA A CA 1
ATOM 627 C C . ALA A 1 82 ? 9.996 -2.835 -28.226 1.00 63.50 82 ALA A C 1
ATOM 629 O O . ALA A 1 82 ? 9.574 -2.371 -27.166 1.00 63.50 82 ALA A O 1
ATOM 630 N N . GLY A 1 83 ? 9.538 -3.987 -28.731 1.00 59.94 83 GLY A N 1
ATOM 631 C CA . GLY A 1 83 ? 8.534 -4.820 -28.063 1.00 59.94 83 GLY A CA 1
ATOM 632 C C . GLY A 1 83 ? 9.012 -5.360 -26.712 1.00 59.94 83 GLY A C 1
ATOM 633 O O . GLY A 1 83 ? 8.281 -5.284 -25.727 1.00 59.94 83 GLY A O 1
ATOM 634 N N . ALA A 1 84 ? 10.259 -5.832 -26.633 1.00 66.75 84 ALA A N 1
ATOM 635 C CA . ALA A 1 84 ? 10.859 -6.298 -25.383 1.00 66.75 84 ALA A CA 1
ATOM 636 C C . ALA A 1 84 ? 11.006 -5.168 -24.348 1.00 66.75 84 ALA A C 1
ATOM 638 O O . ALA A 1 84 ? 10.682 -5.364 -23.179 1.00 66.75 84 ALA A O 1
ATOM 639 N N . ALA A 1 85 ? 11.428 -3.972 -24.773 1.00 64.12 85 ALA A N 1
ATOM 640 C CA . ALA A 1 85 ? 11.511 -2.805 -23.894 1.00 64.12 85 ALA A CA 1
ATOM 641 C C . ALA A 1 85 ? 10.132 -2.392 -23.349 1.00 64.12 85 ALA A C 1
ATOM 643 O O . ALA A 1 85 ? 10.009 -2.085 -22.167 1.00 64.12 85 ALA A O 1
ATOM 644 N N . CYS A 1 86 ? 9.086 -2.450 -24.180 1.00 59.12 86 CYS A N 1
ATOM 645 C CA . CYS A 1 86 ? 7.713 -2.178 -23.752 1.00 59.12 86 CYS A CA 1
ATOM 646 C C . CYS A 1 86 ? 7.237 -3.173 -22.678 1.00 59.12 86 CYS A C 1
ATOM 648 O O . CYS A 1 86 ? 6.711 -2.764 -21.646 1.00 59.12 86 CYS A O 1
ATOM 650 N N . LEU A 1 87 ? 7.501 -4.472 -22.865 1.00 62.69 87 LEU A N 1
ATOM 651 C CA . LEU A 1 87 ? 7.154 -5.501 -21.879 1.00 62.69 87 LEU A CA 1
ATOM 652 C C . LEU A 1 87 ? 7.883 -5.298 -20.545 1.00 62.69 87 LEU A C 1
ATOM 654 O O . LEU A 1 87 ? 7.256 -5.390 -19.493 1.00 62.69 87 LEU A O 1
ATOM 658 N N . VAL A 1 88 ? 9.182 -4.984 -20.567 1.00 67.44 88 VAL A N 1
ATOM 659 C CA . VAL A 1 88 ? 9.944 -4.724 -19.332 1.00 67.44 88 VAL A CA 1
ATOM 660 C C . VAL A 1 88 ? 9.409 -3.494 -18.591 1.00 67.44 88 VAL A C 1
ATOM 662 O O . VAL A 1 88 ? 9.322 -3.522 -17.365 1.00 67.44 88 VAL A O 1
ATOM 665 N N . LEU A 1 89 ? 8.983 -2.457 -19.317 1.00 64.75 89 LEU A N 1
ATOM 666 C CA . LEU A 1 89 ? 8.286 -1.292 -18.761 1.00 64.75 89 LEU A CA 1
ATOM 667 C C . LEU A 1 89 ? 7.002 -1.696 -18.030 1.00 64.75 89 LEU A C 1
ATOM 669 O O . LEU A 1 89 ? 6.822 -1.341 -16.868 1.00 64.75 89 LEU A O 1
ATOM 673 N N . THR A 1 90 ? 6.127 -2.456 -18.693 1.00 58.69 90 THR A N 1
ATOM 674 C CA . THR A 1 90 ? 4.827 -2.846 -18.129 1.00 58.69 90 THR A CA 1
ATOM 675 C C . THR A 1 90 ? 4.986 -3.755 -16.912 1.00 58.69 90 THR A C 1
ATOM 677 O O . THR A 1 90 ? 4.390 -3.489 -15.871 1.00 58.69 90 THR A O 1
ATOM 680 N N . PHE A 1 91 ? 5.820 -4.794 -17.008 1.00 65.00 91 PHE A N 1
ATOM 681 C CA . PHE A 1 91 ? 6.048 -5.723 -15.897 1.00 65.00 91 PHE A CA 1
ATOM 682 C C . PHE A 1 91 ? 6.798 -5.069 -14.733 1.00 65.00 91 PHE A C 1
ATOM 684 O O . PHE A 1 91 ? 6.458 -5.302 -13.575 1.00 65.00 91 PHE A O 1
ATOM 691 N N . GLY A 1 92 ? 7.804 -4.237 -15.017 1.00 64.88 92 GLY A N 1
ATOM 692 C CA . GLY A 1 92 ? 8.559 -3.531 -13.984 1.00 64.88 92 GLY A CA 1
ATOM 693 C C . GLY A 1 92 ? 7.697 -2.533 -13.211 1.00 64.88 92 GLY A C 1
ATOM 694 O O . GLY A 1 92 ? 7.783 -2.466 -11.982 1.00 64.88 92 GLY A O 1
ATOM 695 N N . PHE A 1 93 ? 6.822 -1.809 -13.914 1.00 63.12 93 PHE A N 1
ATOM 696 C CA . PHE A 1 93 ? 5.868 -0.895 -13.293 1.00 63.12 93 PHE A CA 1
ATOM 697 C C . PHE A 1 93 ? 4.858 -1.636 -12.407 1.00 63.12 93 PHE A C 1
ATOM 699 O O . PHE A 1 93 ? 4.683 -1.260 -11.249 1.00 63.12 93 PHE A O 1
ATOM 706 N N . ASP A 1 94 ? 4.261 -2.723 -12.907 1.00 64.19 94 ASP A N 1
ATOM 707 C CA . ASP A 1 94 ? 3.298 -3.542 -12.155 1.00 64.19 94 ASP A CA 1
ATOM 708 C C . ASP A 1 94 ? 3.912 -4.127 -10.872 1.00 64.19 94 ASP A C 1
ATOM 710 O O . ASP A 1 94 ? 3.328 -4.017 -9.795 1.00 64.19 94 ASP A O 1
ATOM 714 N N . LEU A 1 95 ? 5.133 -4.669 -10.951 1.00 69.38 95 LEU A N 1
ATOM 715 C CA . LEU A 1 95 ? 5.851 -5.176 -9.777 1.00 69.38 95 LEU A CA 1
ATOM 716 C C . LEU A 1 95 ? 6.168 -4.074 -8.762 1.00 69.38 95 LEU A C 1
ATOM 718 O O . LEU A 1 95 ? 6.029 -4.295 -7.563 1.00 69.38 95 LEU A O 1
ATOM 722 N N . THR A 1 96 ? 6.570 -2.888 -9.226 1.00 67.81 96 THR A N 1
ATOM 723 C CA . THR A 1 96 ? 6.884 -1.759 -8.334 1.00 67.81 96 THR A CA 1
ATOM 724 C C . THR A 1 96 ? 5.629 -1.265 -7.616 1.00 67.81 96 THR A C 1
ATOM 726 O O . THR A 1 96 ? 5.674 -1.020 -6.414 1.00 67.81 96 THR A O 1
ATOM 729 N N . MET A 1 97 ? 4.501 -1.164 -8.328 1.00 65.44 97 MET A N 1
ATOM 730 C CA . MET A 1 97 ? 3.215 -0.773 -7.743 1.00 65.44 97 MET A CA 1
ATOM 731 C C . MET A 1 97 ? 2.707 -1.804 -6.736 1.00 65.44 97 MET A C 1
ATOM 733 O O . MET A 1 97 ? 2.242 -1.419 -5.669 1.00 65.44 97 MET A O 1
ATOM 737 N N . LYS A 1 98 ? 2.838 -3.101 -7.038 1.00 67.25 98 LYS A N 1
ATOM 738 C CA . LYS A 1 98 ? 2.493 -4.175 -6.096 1.00 67.25 98 LYS A CA 1
ATOM 739 C C . LYS A 1 98 ? 3.340 -4.110 -4.836 1.00 67.25 98 LYS A C 1
ATOM 741 O O . LYS A 1 98 ? 2.791 -4.123 -3.748 1.00 67.25 98 LYS A O 1
ATOM 746 N N . HIS A 1 99 ? 4.653 -3.948 -4.980 1.00 71.75 99 HIS A N 1
ATOM 747 C CA . HIS A 1 99 ? 5.544 -3.857 -3.826 1.00 71.75 99 HIS A CA 1
ATOM 748 C C . HIS A 1 99 ? 5.253 -2.619 -2.971 1.00 71.75 99 HIS A C 1
ATOM 750 O O . HIS A 1 99 ? 5.210 -2.716 -1.754 1.00 71.75 99 HIS A O 1
ATOM 756 N N . ALA A 1 100 ? 4.989 -1.470 -3.602 1.00 68.12 100 ALA A N 1
ATOM 757 C CA . ALA A 1 100 ? 4.589 -0.255 -2.897 1.00 68.12 100 ALA A CA 1
ATOM 758 C C . ALA A 1 100 ? 3.236 -0.409 -2.182 1.00 68.12 100 ALA A C 1
ATOM 760 O O . ALA A 1 100 ? 3.069 0.097 -1.073 1.00 68.12 100 ALA A O 1
ATOM 761 N N . ALA A 1 101 ? 2.283 -1.115 -2.798 1.00 68.31 101 ALA A N 1
ATOM 762 C CA . ALA A 1 101 ? 0.997 -1.426 -2.187 1.00 68.31 101 ALA A CA 1
ATOM 763 C C . ALA A 1 101 ? 1.154 -2.380 -0.993 1.00 68.31 101 ALA A C 1
ATOM 765 O O . ALA A 1 101 ? 0.608 -2.090 0.065 1.00 68.31 101 ALA A O 1
ATOM 766 N N . ASP A 1 102 ? 1.937 -3.453 -1.124 1.00 74.06 102 ASP A N 1
ATOM 767 C CA . ASP A 1 102 ? 2.215 -4.403 -0.038 1.00 74.06 102 ASP A CA 1
ATOM 768 C C . ASP A 1 102 ? 2.902 -3.710 1.149 1.00 74.06 102 ASP A C 1
ATOM 770 O O . ASP A 1 102 ? 2.533 -3.914 2.306 1.00 74.06 102 ASP A O 1
ATOM 774 N N . ASP A 1 103 ? 3.866 -2.836 0.863 1.00 74.38 103 ASP A N 1
ATOM 775 C CA . ASP A 1 103 ? 4.576 -2.033 1.856 1.00 74.38 103 ASP A CA 1
ATOM 776 C C . ASP A 1 103 ? 3.658 -1.060 2.604 1.00 74.38 103 ASP A C 1
ATOM 778 O O . ASP A 1 103 ? 3.824 -0.845 3.808 1.00 74.38 103 ASP A O 1
ATOM 782 N N . LEU A 1 104 ? 2.721 -0.438 1.884 1.00 72.12 104 LEU A N 1
ATOM 783 C CA . LEU A 1 104 ? 1.730 0.461 2.462 1.00 72.12 104 LEU A CA 1
ATOM 784 C C . LEU A 1 104 ? 0.731 -0.317 3.318 1.00 72.12 104 LEU A C 1
ATOM 786 O O . LEU A 1 104 ? 0.486 0.077 4.453 1.00 72.12 104 LEU A O 1
ATOM 790 N N . ILE A 1 105 ? 0.194 -1.424 2.798 1.00 74.56 105 ILE A N 1
ATOM 791 C CA . ILE A 1 105 ? -0.735 -2.300 3.522 1.00 74.56 105 ILE A CA 1
ATOM 792 C C . ILE A 1 105 ? -0.075 -2.794 4.808 1.00 74.56 105 ILE A C 1
ATOM 794 O O . ILE A 1 105 ? -0.652 -2.648 5.876 1.00 74.56 105 ILE A O 1
ATOM 798 N N . THR A 1 106 ? 1.176 -3.251 4.738 1.00 78.56 106 THR A N 1
ATOM 799 C CA . THR A 1 106 ? 1.928 -3.703 5.918 1.00 78.56 106 THR A CA 1
ATOM 800 C C . THR A 1 106 ? 2.095 -2.589 6.955 1.00 78.56 106 THR A C 1
ATOM 802 O O . THR A 1 106 ? 1.949 -2.831 8.150 1.00 78.56 106 THR A O 1
ATOM 805 N N . ALA A 1 107 ? 2.398 -1.359 6.527 1.00 73.62 107 ALA A N 1
ATOM 806 C CA . ALA A 1 107 ? 2.538 -0.223 7.440 1.00 73.62 107 ALA A CA 1
ATOM 807 C C . ALA A 1 107 ? 1.197 0.187 8.077 1.00 73.62 107 ALA A C 1
ATOM 809 O O . ALA A 1 107 ? 1.162 0.556 9.253 1.00 73.62 107 ALA A O 1
ATOM 810 N N . ILE A 1 108 ? 0.101 0.106 7.317 1.00 78.94 108 ILE A N 1
ATOM 811 C CA . ILE A 1 108 ? -1.259 0.346 7.812 1.00 78.94 108 ILE A CA 1
ATOM 812 C C . ILE A 1 108 ? -1.643 -0.733 8.827 1.00 78.94 108 ILE A C 1
ATOM 814 O O . ILE A 1 108 ? -2.045 -0.380 9.931 1.00 78.94 108 ILE A O 1
ATOM 818 N N . ASP A 1 109 ? -1.442 -2.011 8.505 1.00 81.94 109 ASP A N 1
ATOM 819 C CA . ASP A 1 109 ? -1.755 -3.137 9.392 1.00 81.94 109 ASP A CA 1
ATOM 820 C C . ASP A 1 109 ? -0.973 -3.031 10.712 1.00 81.94 109 ASP A C 1
ATOM 822 O O . ASP A 1 109 ? -1.543 -3.161 11.791 1.00 81.94 109 ASP A O 1
ATOM 826 N N . GLN A 1 110 ? 0.320 -2.689 10.656 1.00 81.31 110 GLN A N 1
ATOM 827 C CA . GLN A 1 110 ? 1.134 -2.455 11.858 1.00 81.31 110 GLN A CA 1
ATOM 828 C C . GLN A 1 110 ? 0.633 -1.272 12.696 1.00 81.31 110 GLN A C 1
ATOM 830 O O . GLN A 1 110 ? 0.666 -1.322 13.929 1.00 81.31 110 GLN A O 1
ATOM 835 N N . SER A 1 111 ? 0.195 -0.193 12.041 1.00 80.19 111 SER A N 1
ATOM 836 C CA . SER A 1 111 ? -0.379 0.970 12.719 1.00 80.19 111 SER A CA 1
ATOM 837 C C . SER A 1 111 ? -1.703 0.622 13.397 1.00 80.19 111 SER A C 1
ATOM 839 O O . SER A 1 111 ? -1.920 1.014 14.545 1.00 80.19 111 SER A O 1
ATOM 841 N N . ASP A 1 112 ? -2.566 -0.114 12.702 1.00 83.31 112 ASP A N 1
ATOM 842 C CA . ASP A 1 112 ? -3.865 -0.554 13.201 1.00 83.31 112 ASP A CA 1
ATOM 843 C C . ASP A 1 112 ? -3.698 -1.524 14.380 1.00 83.31 112 ASP A C 1
ATOM 845 O O . ASP A 1 112 ? -4.257 -1.302 15.454 1.00 83.31 112 ASP A O 1
ATOM 849 N N . ASP A 1 113 ? -2.824 -2.527 14.262 1.00 85.19 113 ASP A N 1
ATOM 850 C CA . ASP A 1 113 ? -2.519 -3.463 15.350 1.00 85.19 113 ASP A CA 1
ATOM 851 C C . ASP A 1 113 ? -1.977 -2.753 16.597 1.00 85.19 113 ASP A C 1
ATOM 853 O O . ASP A 1 113 ? -2.3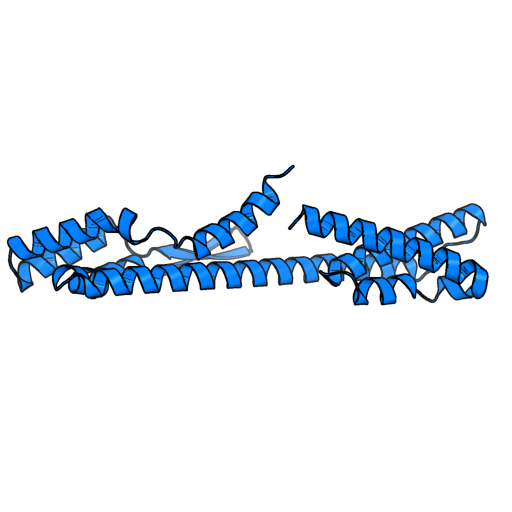79 -3.063 17.725 1.00 85.19 113 ASP A O 1
ATOM 857 N N . ALA A 1 114 ? -1.103 -1.757 16.420 1.00 83.62 114 ALA A N 1
ATOM 858 C CA . ALA A 1 114 ? -0.599 -0.952 17.528 1.00 83.62 114 ALA A CA 1
ATOM 859 C C . ALA A 1 114 ? -1.708 -0.114 18.191 1.00 83.62 114 ALA A C 1
ATOM 861 O O . ALA A 1 114 ? -1.728 0.020 19.420 1.00 83.62 114 ALA A O 1
ATOM 862 N N . ALA A 1 115 ? -2.634 0.440 17.406 1.00 82.62 115 ALA A N 1
ATOM 863 C CA . ALA A 1 115 ? -3.777 1.188 17.918 1.00 82.62 115 ALA A CA 1
ATOM 864 C C . ALA A 1 115 ? -4.737 0.279 18.704 1.00 82.62 115 ALA A C 1
ATOM 866 O O . ALA A 1 115 ? -5.089 0.587 19.848 1.00 82.62 115 ALA A O 1
ATOM 867 N N . TRP A 1 116 ? -5.069 -0.893 18.163 1.00 85.75 116 TRP A N 1
ATOM 868 C CA . TRP A 1 116 ? -5.904 -1.888 18.838 1.00 85.75 116 TRP A CA 1
ATOM 869 C C . TRP A 1 116 ? -5.263 -2.452 20.104 1.00 85.75 116 TRP A C 1
ATOM 871 O O . TRP A 1 116 ? -5.960 -2.658 21.102 1.00 85.75 116 TRP A O 1
ATOM 881 N N . ALA A 1 117 ? -3.942 -2.634 20.124 1.00 87.12 117 ALA A N 1
ATOM 882 C CA . ALA A 1 117 ? -3.220 -3.020 21.334 1.00 87.12 117 ALA A CA 1
ATOM 883 C C . ALA A 1 117 ? -3.344 -1.957 22.441 1.00 87.12 117 ALA A C 1
ATOM 885 O O . ALA A 1 117 ? -3.554 -2.301 23.607 1.00 87.12 117 ALA A O 1
ATOM 886 N N . ARG A 1 118 ? -3.280 -0.662 22.093 1.00 85.62 118 ARG A N 1
ATOM 887 C CA . ARG A 1 118 ? -3.499 0.441 23.052 1.00 85.62 118 ARG A CA 1
ATOM 888 C C . ARG A 1 118 ? -4.935 0.473 23.568 1.00 85.62 118 ARG A C 1
ATOM 890 O O . ARG A 1 118 ? -5.133 0.634 24.770 1.00 85.62 118 ARG A O 1
ATOM 897 N N . ILE A 1 119 ? -5.920 0.283 22.686 1.00 86.69 119 ILE A N 1
ATOM 898 C CA . ILE A 1 119 ? -7.342 0.226 23.058 1.00 86.69 119 ILE A CA 1
ATOM 899 C C . ILE A 1 119 ? -7.581 -0.939 24.021 1.00 86.69 119 ILE A C 1
ATOM 901 O O . ILE A 1 119 ? -8.112 -0.731 25.110 1.00 86.69 119 ILE A O 1
ATOM 905 N N . SER A 1 120 ? -7.096 -2.137 23.694 1.00 88.44 120 SER A N 1
ATOM 906 C CA . SER A 1 120 ? -7.182 -3.311 24.572 1.00 88.44 120 SER A CA 1
ATOM 907 C C . SER A 1 120 ? -6.477 -3.093 25.924 1.00 88.44 120 SER A C 1
ATOM 909 O O . SER A 1 120 ? -6.945 -3.542 26.970 1.00 88.44 120 SER A O 1
ATOM 911 N N . GLY A 1 121 ? -5.382 -2.327 25.945 1.00 85.44 121 GLY A N 1
ATOM 912 C CA . GLY A 1 121 ? -4.662 -1.964 27.170 1.00 85.44 121 GLY A CA 1
ATOM 913 C C . GLY A 1 121 ? -5.332 -0.893 28.045 1.00 85.44 121 GLY A C 1
ATOM 914 O O . GLY A 1 121 ? -4.926 -0.721 29.192 1.00 85.44 121 GLY A O 1
ATOM 915 N N . SER A 1 122 ? -6.347 -0.178 27.544 1.00 83.75 122 SER A N 1
ATOM 916 C CA . SER A 1 122 ? -6.950 0.987 28.224 1.00 83.75 122 SER A CA 1
ATOM 917 C C . SER A 1 122 ? -7.911 0.643 29.372 1.00 83.75 122 SER A C 1
ATOM 919 O O . SER A 1 122 ? -8.292 1.518 30.148 1.00 83.75 122 SER A O 1
ATOM 921 N N . GLY A 1 123 ? -8.290 -0.629 29.512 1.00 89.31 123 GLY A N 1
ATOM 922 C CA . GLY A 1 123 ? -9.163 -1.120 30.578 1.00 89.31 123 GLY A CA 1
ATOM 923 C C . GLY A 1 123 ? -10.171 -2.152 30.078 1.00 89.31 123 GLY A C 1
ATOM 924 O O . GLY A 1 123 ? -10.160 -2.538 28.913 1.00 89.31 123 GLY A O 1
ATOM 925 N N . LYS A 1 124 ? -11.079 -2.594 30.958 1.00 90.50 124 LYS A N 1
ATOM 926 C CA . LYS A 1 124 ? -12.081 -3.628 30.627 1.00 90.50 124 LYS A CA 1
ATOM 927 C C . LYS A 1 124 ? -12.984 -3.238 29.452 1.00 90.50 124 LYS A C 1
ATOM 929 O O . LYS A 1 124 ? -13.300 -4.088 28.632 1.00 90.50 124 LYS A O 1
ATOM 934 N N . ALA A 1 125 ? -13.366 -1.963 29.354 1.00 87.50 125 ALA A N 1
ATOM 935 C CA . ALA A 1 125 ? -14.181 -1.472 28.244 1.00 87.50 125 ALA A CA 1
ATOM 936 C C . ALA A 1 125 ? -13.410 -1.548 26.915 1.00 87.50 125 ALA A C 1
ATOM 938 O O . ALA A 1 125 ? -13.932 -2.042 25.923 1.00 87.50 125 ALA A O 1
ATOM 939 N N . GLY A 1 126 ? -12.131 -1.162 26.916 1.00 85.81 126 GLY A N 1
ATOM 940 C CA . GLY A 1 126 ? -11.256 -1.286 25.752 1.00 85.81 126 GLY A CA 1
ATOM 941 C C . GLY A 1 126 ? -10.998 -2.732 25.323 1.00 85.81 126 GLY A C 1
ATOM 942 O O . GLY A 1 126 ? -11.010 -3.024 24.130 1.00 85.81 126 GLY A O 1
ATOM 943 N N . GLN A 1 127 ? -10.850 -3.658 26.276 1.00 90.88 127 GLN A N 1
ATOM 944 C CA . GLN A 1 127 ? -10.762 -5.098 25.989 1.00 90.88 127 GLN A CA 1
ATOM 945 C C . GLN A 1 127 ? -12.039 -5.620 25.329 1.00 90.88 127 GLN A C 1
ATOM 947 O O . GLN A 1 127 ? -11.955 -6.376 24.366 1.00 90.88 127 GLN A O 1
ATOM 952 N N . MET A 1 128 ? -13.207 -5.176 25.802 1.00 89.44 128 MET A N 1
ATOM 953 C CA . MET A 1 128 ? -14.503 -5.546 25.232 1.00 89.44 128 MET A CA 1
ATOM 954 C C . MET A 1 128 ? -14.630 -5.093 23.774 1.00 89.44 128 MET A C 1
ATOM 956 O O . MET A 1 128 ? -14.989 -5.879 22.898 1.00 89.44 128 MET A O 1
ATOM 960 N N . VAL A 1 129 ? -14.273 -3.836 23.497 1.00 89.56 129 VAL A N 1
ATOM 961 C CA . VAL A 1 129 ? -14.283 -3.285 22.136 1.00 89.56 129 VAL A CA 1
ATOM 962 C C . VAL A 1 129 ? -13.280 -4.032 21.249 1.00 89.56 129 VAL A C 1
ATOM 964 O O . VAL A 1 129 ? -13.636 -4.488 20.166 1.00 89.56 129 VAL A O 1
ATOM 967 N N . ALA A 1 130 ? -12.050 -4.253 21.712 1.00 88.69 130 ALA A N 1
ATOM 968 C CA . ALA A 1 130 ? -11.048 -4.979 20.933 1.00 88.69 130 ALA A CA 1
ATOM 969 C C . ALA A 1 130 ? -11.438 -6.448 20.661 1.00 88.69 130 ALA A C 1
ATOM 971 O O . ALA A 1 130 ? -11.124 -6.973 19.596 1.00 88.69 130 ALA A O 1
ATOM 972 N N . ALA A 1 131 ? -12.126 -7.114 21.593 1.00 88.94 131 ALA A N 1
ATOM 973 C CA . ALA A 1 131 ? -12.503 -8.522 21.468 1.00 88.94 131 ALA A CA 1
ATOM 974 C C . ALA A 1 131 ? -13.789 -8.755 20.658 1.00 88.94 131 ALA A C 1
ATOM 976 O O . ALA A 1 131 ? -13.917 -9.805 20.030 1.00 88.94 131 ALA A O 1
ATOM 977 N N . HIS A 1 132 ? -14.734 -7.809 20.665 1.00 89.81 132 HIS A N 1
ATOM 978 C CA . HIS A 1 132 ? -16.060 -8.009 20.062 1.00 89.81 132 HIS A CA 1
ATOM 979 C C . HIS A 1 132 ? -16.395 -7.013 18.947 1.00 89.81 132 HIS A C 1
ATOM 981 O O . HIS A 1 132 ? -17.044 -7.396 17.975 1.00 89.81 132 HIS A O 1
ATOM 987 N N . TYR A 1 133 ? -15.931 -5.764 19.038 1.00 86.25 133 TYR A N 1
ATOM 988 C CA . TYR A 1 133 ? -16.184 -4.754 18.007 1.00 86.25 133 TYR A CA 1
ATOM 989 C C . TYR A 1 133 ? -15.225 -4.906 16.823 1.00 86.25 133 TYR A C 1
ATOM 991 O O . TYR A 1 133 ? -15.699 -5.022 15.694 1.00 86.25 133 TYR A O 1
ATOM 999 N N . LYS A 1 134 ? -13.903 -5.000 17.069 1.00 84.19 134 LYS A N 1
ATOM 1000 C CA . LYS A 1 134 ? -12.886 -5.164 16.004 1.00 84.19 134 LYS A CA 1
ATOM 1001 C C . LYS A 1 134 ? -13.219 -6.326 15.048 1.00 84.19 134 LYS A C 1
ATOM 1003 O O . LYS A 1 134 ? -13.329 -6.087 13.848 1.00 84.19 134 LYS A O 1
ATOM 1008 N N . PRO A 1 135 ? -13.487 -7.560 15.523 1.00 86.06 135 PRO A N 1
ATOM 1009 C CA . PRO A 1 135 ? -13.757 -8.674 14.612 1.00 86.06 135 PRO A CA 1
ATOM 1010 C C . PRO A 1 135 ? -15.061 -8.512 13.823 1.00 86.06 135 PRO A C 1
ATOM 1012 O O . PRO A 1 135 ? -15.182 -9.059 12.732 1.00 86.06 135 PRO A O 1
ATOM 1015 N N . CYS A 1 136 ? -16.038 -7.775 14.363 1.00 85.06 136 CYS A N 1
ATOM 1016 C CA . CYS A 1 136 ? -17.311 -7.531 13.690 1.00 85.06 136 CYS A CA 1
ATOM 1017 C C . CYS A 1 136 ? -17.155 -6.572 12.501 1.00 85.06 136 CYS A C 1
ATOM 1019 O O . CYS A 1 136 ? -17.756 -6.814 11.451 1.00 85.06 136 CYS A O 1
ATOM 1021 N N . VAL A 1 137 ? -16.341 -5.519 12.653 1.00 82.88 137 VAL A N 1
ATOM 1022 C CA . VAL A 1 137 ? -16.077 -4.538 11.584 1.00 82.88 137 VAL A CA 1
ATOM 1023 C C . VAL A 1 137 ? -15.061 -5.039 10.554 1.00 82.88 137 VAL A C 1
ATOM 1025 O O . VAL A 1 137 ? -15.175 -4.701 9.377 1.00 82.88 137 VAL A O 1
ATOM 1028 N N . ASP A 1 138 ? -14.121 -5.893 10.968 1.00 80.56 138 ASP A N 1
ATOM 1029 C CA . ASP A 1 138 ? -13.098 -6.469 10.085 1.00 80.56 138 ASP A CA 1
ATOM 1030 C C . ASP A 1 138 ? -13.614 -7.639 9.236 1.00 80.56 138 ASP A C 1
ATOM 1032 O O . ASP A 1 138 ? -12.940 -8.080 8.299 1.00 80.56 138 ASP A O 1
ATOM 1036 N N . GLU A 1 139 ? -14.807 -8.164 9.534 1.00 80.44 139 GLU A N 1
ATOM 1037 C CA . GLU A 1 139 ? -15.382 -9.262 8.769 1.00 80.44 139 GLU A CA 1
ATOM 1038 C C . GLU A 1 139 ? -15.736 -8.793 7.348 1.00 80.44 139 GLU A C 1
ATOM 1040 O O . GLU A 1 139 ? -16.631 -7.973 7.135 1.00 80.44 139 GLU A O 1
ATOM 1045 N N . LYS A 1 140 ? -15.031 -9.333 6.348 1.00 79.81 140 LYS A N 1
ATOM 1046 C CA . LYS A 1 140 ? -15.228 -9.019 4.926 1.00 79.81 140 LYS A CA 1
ATOM 1047 C C . LYS A 1 140 ? -15.952 -10.159 4.217 1.00 79.81 140 LYS A C 1
ATOM 1049 O O . LYS A 1 140 ? -15.677 -11.334 4.458 1.00 79.81 140 LYS A O 1
ATOM 1054 N N . THR A 1 141 ? -16.844 -9.819 3.294 1.00 78.50 141 THR A N 1
ATOM 1055 C CA . THR A 1 141 ? -17.469 -10.773 2.369 1.00 78.50 141 THR A CA 1
ATOM 1056 C C . THR A 1 141 ? -16.906 -10.618 0.969 1.00 78.50 141 THR A C 1
ATOM 1058 O O . THR A 1 141 ? -16.577 -9.518 0.530 1.00 78.50 141 THR A O 1
ATOM 1061 N N . VAL A 1 142 ? -16.796 -11.738 0.256 1.00 75.94 142 VAL A N 1
ATOM 1062 C CA . VAL A 1 142 ? -16.423 -11.730 -1.157 1.00 75.94 142 VAL A CA 1
ATOM 1063 C C . VAL A 1 142 ? -17.676 -11.459 -1.979 1.00 75.94 142 VAL A C 1
ATOM 1065 O O . VAL A 1 142 ? -18.558 -12.313 -2.086 1.00 75.94 142 VAL A O 1
ATOM 1068 N N . VAL A 1 143 ? -17.735 -10.286 -2.597 1.00 74.69 143 VAL A N 1
ATOM 1069 C CA . VAL A 1 143 ? -18.788 -9.913 -3.536 1.00 74.69 143 VAL A CA 1
ATOM 1070 C C . VAL A 1 143 ? -18.263 -10.129 -4.947 1.00 74.69 143 VAL A C 1
ATOM 1072 O O . VAL A 1 143 ? -17.232 -9.599 -5.350 1.00 74.69 143 VAL A O 1
ATOM 1075 N N . THR A 1 144 ? -18.957 -10.963 -5.719 1.00 71.62 144 THR A N 1
ATOM 1076 C CA . THR A 1 144 ? -18.606 -11.198 -7.124 1.00 71.62 144 THR A CA 1
ATOM 1077 C C . THR A 1 144 ? -19.503 -10.341 -8.002 1.00 71.62 144 THR A C 1
ATOM 1079 O O . THR A 1 144 ? -20.682 -10.648 -8.178 1.00 71.62 144 THR A O 1
ATOM 1082 N N . GLN A 1 145 ? -18.950 -9.275 -8.574 1.00 63.44 145 GLN A N 1
ATOM 1083 C CA . GLN A 1 145 ? -19.651 -8.459 -9.559 1.00 63.44 145 GLN A CA 1
ATOM 1084 C C . GLN A 1 145 ? -19.359 -9.000 -10.961 1.00 63.44 145 GLN A C 1
ATOM 1086 O O . GLN A 1 145 ? -18.207 -9.183 -11.361 1.00 63.44 145 GLN A O 1
ATOM 1091 N N . ARG A 1 146 ? -20.417 -9.298 -11.719 1.00 47.28 146 ARG A N 1
ATOM 1092 C CA . ARG A 1 146 ? -20.313 -9.825 -13.083 1.00 47.28 146 ARG A CA 1
ATOM 1093 C C . ARG A 1 146 ? -20.653 -8.730 -14.086 1.00 47.28 146 ARG A C 1
ATOM 1095 O O . ARG A 1 146 ? -21.818 -8.381 -14.240 1.00 47.28 146 ARG A O 1
ATOM 1102 N N . TYR A 1 147 ? -19.651 -8.255 -14.820 1.00 46.44 147 TYR A N 1
ATOM 1103 C CA . TYR A 1 147 ? -19.831 -7.347 -15.952 1.00 46.44 147 TYR A CA 1
ATOM 1104 C C . TYR A 1 147 ? -19.599 -8.122 -17.255 1.00 46.44 147 TYR A C 1
ATOM 1106 O O . TYR A 1 147 ? -18.477 -8.294 -17.737 1.00 46.44 147 TYR A O 1
ATOM 1114 N N . GLY A 1 148 ? -20.682 -8.661 -17.821 1.00 67.19 148 GLY A N 1
ATOM 1115 C CA . GLY A 1 148 ? -20.629 -9.471 -19.041 1.00 67.19 148 GLY A CA 1
ATOM 1116 C C . GLY A 1 148 ? -19.847 -10.780 -18.857 1.00 67.19 148 GLY A C 1
ATOM 1117 O O . GLY A 1 148 ? -20.270 -11.668 -18.113 1.00 67.19 148 GLY A O 1
ATOM 1118 N N . ARG A 1 149 ? -18.719 -10.927 -19.569 1.00 51.44 149 ARG A N 1
ATOM 1119 C CA . ARG A 1 149 ? -17.831 -12.110 -19.505 1.00 51.44 149 ARG A CA 1
ATOM 1120 C C . ARG A 1 149 ? -16.737 -12.009 -18.436 1.00 51.44 149 ARG A C 1
ATOM 1122 O O . ARG A 1 149 ? -16.069 -13.008 -18.187 1.00 51.44 149 ARG A O 1
ATOM 1129 N N . LEU A 1 150 ? -16.558 -10.838 -17.830 1.00 42.69 150 LEU A N 1
ATOM 1130 C CA . LEU A 1 150 ? -15.585 -10.605 -16.768 1.00 42.69 150 LEU A CA 1
ATOM 1131 C C . LEU A 1 150 ? -16.296 -10.684 -15.412 1.00 42.69 150 LEU A C 1
ATOM 1133 O O . LEU A 1 150 ? -17.365 -10.101 -15.222 1.00 42.69 150 LEU A O 1
ATOM 1137 N N . ALA A 1 151 ? -15.708 -11.440 -14.489 1.00 49.78 151 ALA A N 1
ATOM 1138 C CA . ALA A 1 151 ? -16.109 -11.471 -13.091 1.00 49.78 151 ALA A CA 1
ATOM 1139 C C . ALA A 1 151 ? -14.996 -10.817 -12.275 1.00 49.78 151 ALA A C 1
ATOM 1141 O O . ALA A 1 151 ? -13.841 -11.236 -12.359 1.00 49.78 151 ALA A O 1
ATOM 1142 N N . THR A 1 152 ? -15.345 -9.786 -11.518 1.00 56.88 152 THR A N 1
ATOM 1143 C CA . THR A 1 152 ? -14.451 -9.133 -10.564 1.00 56.88 152 THR A CA 1
ATOM 1144 C C . THR A 1 152 ? -14.915 -9.486 -9.162 1.00 56.88 152 THR A C 1
ATOM 1146 O O . THR A 1 152 ? -16.090 -9.320 -8.833 1.00 56.88 152 THR A O 1
ATOM 1149 N N . THR A 1 153 ? -14.004 -9.993 -8.341 1.00 60.72 153 THR A N 1
ATOM 1150 C CA . THR A 1 153 ? -14.242 -10.252 -6.920 1.00 60.72 153 THR A CA 1
ATOM 1151 C C . THR A 1 153 ? -13.750 -9.062 -6.110 1.00 60.72 153 THR A C 1
ATOM 1153 O O . THR A 1 153 ? -12.569 -8.721 -6.189 1.00 60.72 153 THR A O 1
ATOM 1156 N N . THR A 1 154 ? -14.635 -8.446 -5.338 1.00 68.50 154 THR A N 1
ATOM 1157 C CA . THR A 1 154 ? -14.316 -7.391 -4.373 1.00 68.50 154 THR A CA 1
ATOM 1158 C C . THR A 1 154 ? -14.534 -7.914 -2.957 1.00 68.50 154 THR A C 1
ATOM 1160 O O . THR A 1 154 ? -15.353 -8.803 -2.727 1.00 68.50 154 THR A O 1
ATOM 1163 N N . LEU A 1 155 ? -13.758 -7.402 -2.004 1.00 71.19 155 LEU A N 1
ATOM 1164 C CA . LEU A 1 155 ? -13.987 -7.630 -0.581 1.00 71.19 155 LEU A CA 1
ATOM 1165 C C . LEU A 1 155 ? -14.768 -6.432 -0.049 1.00 71.19 155 LEU A C 1
ATOM 1167 O O . LEU A 1 155 ? -14.257 -5.315 -0.086 1.00 71.19 155 LEU A O 1
ATOM 1171 N N . GLU A 1 156 ? -15.986 -6.661 0.426 1.00 68.69 156 GLU A N 1
ATOM 1172 C CA . GLU A 1 156 ? -16.830 -5.623 1.024 1.00 68.69 156 GLU A CA 1
ATOM 1173 C C . GLU A 1 156 ? -17.043 -5.907 2.518 1.00 68.69 156 GLU A C 1
ATOM 1175 O O . GLU A 1 156 ? -17.065 -7.080 2.908 1.00 68.69 156 GLU A O 1
ATOM 1180 N N . PRO A 1 157 ? -17.194 -4.875 3.371 1.00 71.06 157 PRO A N 1
ATOM 1181 C CA . PRO A 1 157 ? -17.531 -5.069 4.778 1.00 71.06 157 PRO A CA 1
ATOM 1182 C C . PRO A 1 157 ? -18.830 -5.868 4.900 1.00 71.06 157 PRO A C 1
ATOM 1184 O O . PRO A 1 157 ? -19.827 -5.542 4.257 1.00 71.06 157 PRO A O 1
ATOM 1187 N N . LYS A 1 158 ? -18.831 -6.923 5.716 1.00 78.94 158 LYS A N 1
ATOM 1188 C CA . LYS A 1 158 ? -20.030 -7.737 5.951 1.00 78.94 158 LYS A CA 1
ATOM 1189 C C . LYS A 1 158 ? -21.067 -7.000 6.787 1.00 78.94 158 LYS A C 1
ATOM 1191 O O . LYS A 1 158 ? -22.265 -7.150 6.557 1.00 78.94 158 LYS A O 1
ATOM 1196 N N . ASN A 1 159 ? -20.592 -6.261 7.784 1.00 80.62 159 ASN A N 1
ATOM 1197 C CA . ASN A 1 159 ? -21.415 -5.630 8.801 1.00 80.62 159 ASN A CA 1
ATOM 1198 C C . ASN A 1 159 ? -21.203 -4.116 8.771 1.00 80.62 159 ASN A C 1
ATOM 1200 O O . ASN A 1 159 ? -20.086 -3.633 8.593 1.00 80.62 159 ASN A O 1
ATOM 1204 N N . GLU A 1 160 ? -22.281 -3.364 8.975 1.00 78.25 160 GLU A N 1
ATOM 1205 C CA . GLU A 1 160 ? -22.189 -1.920 9.170 1.00 78.25 160 GLU A CA 1
ATOM 1206 C C . GLU A 1 160 ? -21.633 -1.611 10.573 1.00 78.25 160 GLU A C 1
ATOM 1208 O O . GLU A 1 160 ? -22.072 -2.245 11.541 1.00 78.25 160 GLU A O 1
ATOM 1213 N N . PRO A 1 161 ? -20.736 -0.616 10.727 1.00 77.94 161 PRO A N 1
ATOM 1214 C CA . PRO A 1 161 ? -20.145 -0.262 12.021 1.00 77.94 161 PRO A CA 1
ATOM 1215 C C . PRO A 1 161 ? -21.179 -0.008 13.127 1.00 77.94 161 PRO A C 1
ATOM 1217 O O . PRO A 1 161 ? -21.042 -0.525 14.232 1.00 77.94 161 PRO A O 1
ATOM 1220 N N . ASN A 1 162 ? -22.278 0.678 12.801 1.00 81.94 162 ASN A N 1
ATOM 1221 C CA . ASN A 1 162 ? -23.356 0.991 13.749 1.00 81.94 162 ASN A CA 1
ATOM 1222 C C . ASN A 1 162 ? -24.047 -0.268 14.302 1.00 81.94 162 ASN A C 1
ATOM 1224 O O . ASN A 1 162 ? -24.528 -0.292 15.438 1.00 81.94 162 ASN A O 1
ATOM 1228 N N . ARG A 1 163 ? -24.114 -1.334 13.495 1.00 85.25 163 ARG A N 1
ATOM 1229 C CA . ARG A 1 163 ? -24.688 -2.611 13.923 1.00 85.25 163 ARG A CA 1
ATOM 1230 C C . ARG A 1 163 ? -23.751 -3.316 14.899 1.00 85.25 163 ARG A C 1
ATOM 1232 O O . ARG A 1 163 ? -24.200 -3.747 15.955 1.00 85.25 163 ARG A O 1
ATOM 1239 N N . CYS A 1 164 ? -22.458 -3.351 14.578 1.00 85.75 164 CYS A N 1
ATOM 1240 C CA . CYS A 1 164 ? -21.427 -3.881 15.468 1.00 85.75 164 CYS A CA 1
ATOM 1241 C C . CYS A 1 164 ? -21.374 -3.125 16.801 1.00 85.75 164 CYS A C 1
ATOM 1243 O O . CYS A 1 164 ? -21.258 -3.742 17.855 1.00 85.75 164 CYS A O 1
ATOM 1245 N N . GLU A 1 165 ? -21.503 -1.798 16.772 1.00 86.25 165 GLU A N 1
ATOM 1246 C CA . GLU A 1 165 ? -21.572 -0.966 17.975 1.00 86.25 165 GLU A CA 1
ATOM 1247 C C . GLU A 1 165 ? -22.757 -1.374 18.854 1.00 86.25 165 GLU A C 1
ATOM 1249 O O . GLU A 1 165 ? -22.585 -1.677 20.036 1.00 86.25 165 GLU A O 1
ATOM 1254 N N . THR A 1 166 ? -23.953 -1.441 18.262 1.00 89.44 166 THR A N 1
ATOM 1255 C CA . THR A 1 166 ? -25.183 -1.790 18.984 1.00 89.44 166 THR A CA 1
ATOM 1256 C C . THR A 1 166 ? -25.074 -3.168 19.643 1.00 89.44 166 THR A C 1
ATOM 1258 O O . THR A 1 166 ? -25.422 -3.317 20.817 1.00 89.44 166 THR A O 1
ATOM 1261 N N . ASP A 1 167 ? -24.552 -4.161 18.917 1.00 90.62 167 ASP A N 1
ATOM 1262 C CA . ASP A 1 167 ? -24.400 -5.534 19.408 1.00 90.62 167 ASP A CA 1
ATOM 1263 C C . ASP A 1 167 ? -23.391 -5.615 20.569 1.00 90.62 167 ASP A C 1
ATOM 1265 O O . ASP A 1 167 ? -23.637 -6.288 21.575 1.00 90.62 167 ASP A O 1
ATOM 1269 N N . VAL A 1 168 ? -22.279 -4.878 20.482 1.00 90.31 168 VAL A N 1
ATOM 1270 C CA . VAL A 1 168 ? -21.234 -4.859 21.519 1.00 90.31 168 VAL A CA 1
ATOM 1271 C C . VAL A 1 168 ? -21.684 -4.106 22.769 1.00 90.31 168 VAL A C 1
ATOM 1273 O O . VAL A 1 168 ? -21.441 -4.574 23.882 1.00 90.31 168 VAL A O 1
ATOM 1276 N N . ILE A 1 169 ? -22.387 -2.980 22.622 1.00 90.44 169 ILE A N 1
ATOM 1277 C CA . ILE A 1 169 ? -22.962 -2.236 23.754 1.00 90.44 169 ILE A CA 1
ATOM 1278 C C . ILE A 1 169 ? -24.041 -3.075 24.452 1.00 90.44 169 ILE A C 1
ATOM 1280 O O . ILE A 1 169 ? -24.103 -3.105 25.685 1.00 90.44 169 ILE A O 1
ATOM 1284 N N . ALA A 1 170 ? -24.873 -3.790 23.689 1.00 91.31 170 ALA A N 1
ATOM 1285 C CA . ALA A 1 170 ? -25.869 -4.698 24.248 1.00 91.31 170 ALA A CA 1
ATOM 1286 C C . ALA A 1 170 ? -25.212 -5.836 25.043 1.00 91.31 170 ALA A C 1
ATOM 1288 O O . ALA A 1 170 ? -25.651 -6.133 26.157 1.00 91.31 170 ALA A O 1
ATOM 1289 N N . LEU A 1 171 ? -24.131 -6.424 24.522 1.00 91.12 171 LEU A N 1
ATOM 1290 C CA . LEU A 1 171 ? -23.364 -7.449 25.230 1.00 91.12 171 LEU A CA 1
ATOM 1291 C C . LEU A 1 171 ? -22.724 -6.892 26.513 1.00 91.12 171 LEU A C 1
ATOM 1293 O O . LEU A 1 171 ? -22.885 -7.471 27.586 1.00 91.12 171 LEU A O 1
ATOM 1297 N N . ALA A 1 172 ? -22.098 -5.715 26.439 1.00 90.25 172 ALA A N 1
ATOM 1298 C CA . ALA A 1 172 ? -21.522 -5.037 27.600 1.00 90.25 172 ALA A CA 1
ATOM 1299 C C . ALA A 1 172 ? -22.575 -4.746 28.685 1.00 90.25 172 ALA A C 1
ATOM 1301 O O . ALA A 1 172 ? -22.318 -4.917 29.879 1.00 90.25 172 ALA A O 1
ATOM 1302 N N . LYS A 1 173 ? -23.796 -4.373 28.290 1.00 91.06 173 LYS A N 1
ATOM 1303 C CA . LYS A 1 173 ? -24.906 -4.166 29.227 1.00 91.06 173 LYS A CA 1
ATOM 1304 C C . LYS A 1 173 ? -25.282 -5.443 29.979 1.00 91.06 173 LYS A C 1
ATOM 1306 O O . LYS A 1 173 ? -25.592 -5.365 31.167 1.00 91.06 173 LYS A O 1
ATOM 1311 N N . VAL A 1 174 ? -25.248 -6.600 29.318 1.00 91.44 174 VAL A N 1
ATOM 1312 C CA . VAL A 1 174 ? -25.524 -7.902 29.951 1.00 91.44 174 VAL A CA 1
ATOM 1313 C C . VAL A 1 174 ? -24.407 -8.294 30.923 1.00 91.44 174 VAL A C 1
ATOM 1315 O O . VAL A 1 174 ? -24.697 -8.792 32.008 1.00 91.44 174 VAL A O 1
ATOM 1318 N N . GLU A 1 175 ? -23.146 -8.044 30.568 1.00 89.12 175 GLU A N 1
ATOM 1319 C CA . GLU A 1 175 ? -21.989 -8.481 31.361 1.00 89.12 175 GLU A CA 1
ATOM 1320 C C . GLU A 1 175 ? -21.654 -7.572 32.553 1.00 89.12 175 GLU A C 1
ATOM 1322 O O . GLU A 1 175 ? -21.225 -8.057 33.601 1.00 89.12 175 GLU A O 1
ATOM 1327 N N . GLY A 1 176 ? -21.833 -6.256 32.411 1.00 84.00 176 GLY A N 1
ATOM 1328 C CA . GLY A 1 176 ? -21.386 -5.264 33.399 1.00 84.00 176 GLY A CA 1
ATOM 1329 C C . GLY A 1 176 ? -22.419 -4.195 33.759 1.00 84.00 176 GLY A C 1
ATOM 1330 O O . GLY A 1 176 ? -22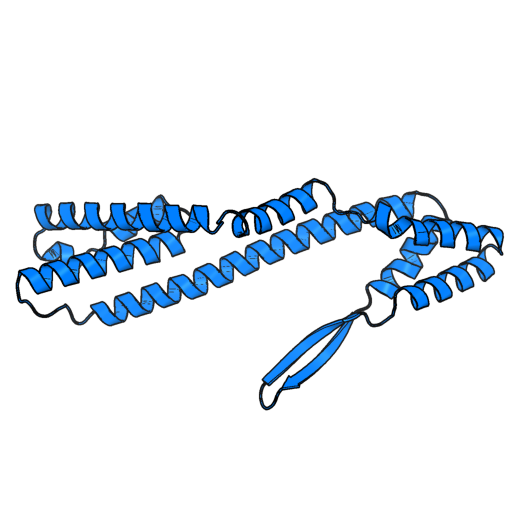.110 -3.284 34.530 1.00 84.00 176 GLY A O 1
ATOM 1331 N N . GLY A 1 177 ? -23.640 -4.286 33.225 1.00 91.94 177 GLY A N 1
ATOM 1332 C CA . GLY A 1 177 ? -24.710 -3.315 33.450 1.00 91.94 177 GLY A CA 1
ATOM 1333 C C . GLY A 1 177 ? -24.559 -2.017 32.646 1.00 91.94 177 GLY A C 1
ATOM 1334 O O . GLY A 1 177 ? -23.647 -1.843 31.838 1.00 91.94 177 GLY A O 1
ATOM 1335 N N . ASP A 1 178 ? -25.470 -1.070 32.887 1.00 89.62 178 ASP A N 1
ATOM 1336 C CA . ASP A 1 178 ? -25.570 0.183 32.117 1.00 89.62 178 ASP A CA 1
ATOM 1337 C C . ASP A 1 178 ? -24.338 1.097 32.242 1.00 89.62 178 ASP A C 1
ATOM 1339 O O . ASP A 1 178 ? -24.049 1.868 31.327 1.00 89.62 178 ASP A O 1
ATOM 1343 N N . GLY A 1 179 ? -23.608 1.026 33.362 1.00 87.75 179 GLY A N 1
ATOM 1344 C CA . GLY A 1 179 ? -22.367 1.783 33.554 1.00 87.75 179 GLY A CA 1
ATOM 1345 C C . GLY A 1 179 ? -21.256 1.298 32.624 1.00 87.75 179 GLY A C 1
ATOM 1346 O O . GLY A 1 179 ? -20.662 2.096 31.907 1.00 87.75 179 GLY A O 1
ATOM 1347 N N . PHE A 1 180 ? -21.051 -0.020 32.557 1.00 89.69 180 PHE A N 1
ATOM 1348 C CA . PHE A 1 180 ? -20.045 -0.620 31.683 1.00 89.69 180 PHE A CA 1
ATOM 1349 C C . PHE A 1 180 ? -20.386 -0.448 30.199 1.00 89.69 180 PHE A C 1
ATOM 1351 O O . PHE A 1 180 ? -19.511 -0.133 29.398 1.00 89.69 180 PHE A O 1
ATOM 1358 N N . ALA A 1 181 ? -21.666 -0.574 29.835 1.00 90.31 181 ALA A N 1
ATOM 1359 C CA . ALA A 1 181 ? -22.133 -0.310 28.475 1.00 90.31 181 ALA A CA 1
ATOM 1360 C C . ALA A 1 181 ? -21.832 1.129 28.021 1.00 90.31 181 ALA A C 1
ATOM 1362 O O . ALA A 1 181 ? -21.456 1.349 26.872 1.00 90.31 181 ALA A O 1
ATOM 1363 N N . ARG A 1 182 ? -21.953 2.105 28.930 1.00 91.62 182 ARG A N 1
ATOM 1364 C CA . ARG A 1 182 ? -21.619 3.508 28.653 1.00 91.62 182 ARG A CA 1
ATOM 1365 C C . ARG A 1 182 ? -20.117 3.720 28.470 1.00 91.62 182 ARG A C 1
ATOM 1367 O O . ARG A 1 182 ? -19.729 4.456 27.570 1.00 91.62 182 ARG A O 1
ATOM 1374 N N . ASP A 1 183 ? -19.292 3.064 29.283 1.00 90.38 183 ASP A N 1
ATOM 1375 C CA . ASP A 1 183 ? -17.833 3.124 29.140 1.00 90.38 183 ASP A CA 1
ATOM 1376 C C . ASP A 1 183 ? -17.378 2.502 27.808 1.00 90.38 183 ASP A C 1
ATOM 1378 O O . ASP A 1 183 ? -16.512 3.050 27.130 1.00 90.38 183 ASP A O 1
ATOM 1382 N N . VAL A 1 184 ? -17.993 1.388 27.395 1.00 90.44 184 VAL A N 1
ATOM 1383 C CA . VAL A 1 184 ? -17.755 0.743 26.091 1.00 90.44 184 VAL A CA 1
ATOM 1384 C C . VAL A 1 184 ? -18.166 1.654 24.934 1.00 90.44 184 VAL A C 1
ATOM 1386 O O . VAL A 1 184 ? -17.379 1.828 24.006 1.00 90.44 184 VAL A O 1
ATOM 1389 N N . ALA A 1 185 ? -19.342 2.286 25.008 1.00 89.06 185 ALA A N 1
ATOM 1390 C CA . ALA A 1 185 ? -19.791 3.252 24.003 1.00 89.06 185 ALA A CA 1
ATOM 1391 C C . ALA A 1 185 ? -18.806 4.425 23.860 1.00 89.06 185 ALA A C 1
ATOM 1393 O O . ALA A 1 185 ? -18.391 4.749 22.754 1.00 89.06 185 ALA A O 1
ATOM 1394 N N . ALA A 1 186 ? -18.328 4.983 24.979 1.00 89.44 186 ALA A N 1
ATOM 1395 C CA . ALA A 1 186 ? -17.354 6.074 24.963 1.00 89.44 186 ALA A CA 1
ATOM 1396 C C . ALA A 1 186 ? -16.008 5.678 24.324 1.00 89.44 186 ALA A C 1
ATOM 1398 O O . ALA A 1 186 ? -15.354 6.506 23.687 1.00 89.44 186 ALA A O 1
ATOM 1399 N N . VAL A 1 187 ? -15.582 4.417 24.477 1.00 88.81 187 VAL A N 1
ATOM 1400 C CA . VAL A 1 187 ? -14.398 3.899 23.774 1.00 88.81 187 VAL A CA 1
ATOM 1401 C C . VAL A 1 187 ? -14.660 3.807 22.270 1.00 88.81 187 VAL A C 1
ATOM 1403 O O . VAL A 1 187 ? -13.794 4.227 21.504 1.00 88.81 187 VAL A O 1
ATOM 1406 N N . ILE A 1 188 ? -15.832 3.305 21.852 1.00 86.06 188 ILE A N 1
ATOM 1407 C CA . ILE A 1 188 ? -16.228 3.203 20.435 1.00 86.06 188 ILE A CA 1
ATOM 1408 C C . ILE A 1 188 ? -16.286 4.592 19.783 1.00 86.06 188 ILE A C 1
ATOM 1410 O O . ILE A 1 188 ? -15.665 4.802 18.740 1.00 86.06 188 ILE A O 1
ATOM 1414 N N . ASP A 1 189 ? -16.917 5.565 20.442 1.00 87.00 189 ASP A N 1
ATOM 1415 C CA . ASP A 1 189 ? -17.020 6.954 19.973 1.00 87.00 189 ASP A CA 1
ATOM 1416 C C . ASP A 1 189 ? -15.647 7.616 19.770 1.00 87.00 189 ASP A C 1
ATOM 1418 O O . ASP A 1 189 ? -15.476 8.481 18.908 1.00 87.00 189 ASP A O 1
ATOM 1422 N N . ASN A 1 190 ? -14.640 7.205 20.548 1.00 85.62 190 ASN A N 1
ATOM 1423 C CA . ASN A 1 190 ? -13.278 7.731 20.463 1.00 85.62 190 ASN A CA 1
ATOM 1424 C C . ASN A 1 190 ? -12.342 6.904 19.552 1.00 85.62 190 ASN A C 1
ATOM 1426 O O . ASN A 1 190 ? -11.159 7.245 19.406 1.00 85.62 190 ASN A O 1
ATOM 1430 N N . LEU A 1 191 ? -12.835 5.838 18.910 1.00 79.38 191 LEU A N 1
ATOM 1431 C CA . LEU A 1 191 ? -12.056 5.049 17.949 1.00 79.38 191 LEU A CA 1
ATOM 1432 C C . LEU A 1 191 ? -11.509 5.877 16.779 1.00 79.38 191 LEU A C 1
ATOM 1434 O O . LEU A 1 191 ? -10.333 5.692 16.475 1.00 79.38 191 LEU A O 1
ATOM 1438 N N . PRO A 1 192 ? -12.244 6.829 16.163 1.00 74.81 192 PRO A N 1
ATOM 1439 C CA . PRO A 1 192 ? -11.703 7.638 15.067 1.00 74.81 192 PRO A CA 1
ATOM 1440 C C . PRO A 1 192 ? -10.437 8.416 15.448 1.00 74.81 192 PRO A C 1
ATOM 1442 O O . PRO A 1 192 ? -9.557 8.618 14.617 1.00 74.81 192 PRO A O 1
ATOM 1445 N N . ASN A 1 193 ? -10.317 8.829 16.713 1.00 74.25 193 ASN A N 1
ATOM 1446 C CA . ASN A 1 193 ? -9.115 9.490 17.223 1.00 74.25 193 ASN A CA 1
ATOM 1447 C C . ASN A 1 193 ? -8.010 8.489 17.580 1.00 74.25 193 ASN A C 1
ATOM 1449 O O . ASN A 1 193 ? -6.829 8.802 17.468 1.00 74.25 193 ASN A O 1
ATOM 1453 N N . SER A 1 194 ? -8.393 7.292 18.021 1.00 70.12 194 SER A N 1
ATOM 1454 C CA . SER A 1 194 ? -7.465 6.259 18.493 1.00 70.12 194 SER A CA 1
ATOM 1455 C C . SER A 1 194 ? -6.851 5.436 17.354 1.00 70.12 194 SER A C 1
ATOM 1457 O O . SER A 1 194 ? -5.730 4.959 17.501 1.00 70.12 194 SER A O 1
ATOM 1459 N N . LEU A 1 195 ? -7.565 5.301 16.232 1.00 69.44 195 LEU A N 1
ATOM 1460 C CA . LEU A 1 195 ? -7.181 4.554 15.025 1.00 69.44 195 LEU A CA 1
ATOM 1461 C C . LEU A 1 195 ? -6.549 5.446 13.943 1.00 69.44 195 LEU A C 1
ATOM 1463 O O . LEU A 1 195 ? -6.413 5.026 12.795 1.00 69.44 195 LEU A O 1
ATOM 1467 N N . GLN A 1 196 ? -6.176 6.687 14.274 1.00 71.75 196 GLN A N 1
ATOM 1468 C CA . GLN A 1 196 ? -5.428 7.523 13.335 1.00 71.75 196 GLN A CA 1
ATOM 1469 C C . GLN A 1 196 ? -4.132 6.816 12.934 1.00 71.75 196 GLN A C 1
ATOM 1471 O O . GLN A 1 196 ? -3.457 6.208 13.771 1.00 71.75 196 GLN A O 1
ATOM 1476 N N . LEU A 1 197 ? -3.790 6.914 11.646 1.00 71.44 197 LEU A N 1
ATOM 1477 C CA . LEU A 1 197 ? -2.536 6.379 11.134 1.00 71.44 197 LEU A CA 1
ATOM 1478 C C . LEU A 1 197 ? -1.371 6.931 11.955 1.00 71.44 197 LEU A C 1
ATOM 1480 O O . LEU A 1 197 ? -1.318 8.118 12.290 1.00 71.44 197 LEU A O 1
ATOM 1484 N N . SER A 1 198 ? -0.425 6.056 12.276 1.00 76.75 198 SER A N 1
ATOM 1485 C CA . SER A 1 198 ? 0.821 6.468 12.901 1.00 76.75 198 SER A CA 1
ATOM 1486 C C . SER A 1 198 ? 1.535 7.493 12.009 1.00 76.75 198 SER A C 1
ATOM 1488 O O . SER A 1 198 ? 1.378 7.453 10.786 1.00 76.75 198 SER A O 1
ATOM 1490 N N . PRO A 1 199 ? 2.360 8.391 12.576 1.00 77.94 199 PRO A N 1
ATOM 1491 C CA . PRO A 1 199 ? 3.150 9.328 11.780 1.00 77.94 199 PRO A CA 1
ATOM 1492 C C . PRO A 1 199 ? 3.989 8.635 10.701 1.00 77.94 199 PRO A C 1
ATOM 1494 O O . PRO A 1 199 ? 4.159 9.190 9.624 1.00 77.94 199 PRO A O 1
ATOM 1497 N N . ASP A 1 200 ? 4.453 7.409 10.957 1.00 72.81 200 ASP A N 1
ATOM 1498 C CA . ASP A 1 200 ? 5.228 6.613 10.004 1.00 72.81 200 ASP A CA 1
ATOM 1499 C C . ASP A 1 200 ? 4.359 6.061 8.861 1.00 72.81 200 ASP A C 1
ATOM 1501 O O . ASP A 1 200 ? 4.750 6.134 7.695 1.00 72.81 200 ASP A O 1
ATOM 1505 N N . ALA A 1 201 ? 3.159 5.550 9.164 1.00 72.81 201 ALA A N 1
ATOM 1506 C CA . ALA A 1 201 ? 2.211 5.093 8.147 1.00 72.81 201 ALA A CA 1
ATOM 1507 C C . ALA A 1 201 ? 1.671 6.271 7.317 1.00 72.81 201 ALA A C 1
ATOM 1509 O O . ALA A 1 201 ? 1.581 6.174 6.092 1.00 72.81 201 ALA A O 1
ATOM 1510 N N . GLN A 1 202 ? 1.400 7.406 7.969 1.00 76.06 202 GLN A N 1
ATOM 1511 C CA . GLN A 1 202 ? 1.020 8.654 7.315 1.00 76.06 202 GLN A CA 1
ATOM 1512 C C . GLN A 1 202 ? 2.157 9.174 6.430 1.00 76.06 202 GLN A C 1
ATOM 1514 O O . GLN A 1 202 ? 1.922 9.471 5.268 1.00 76.06 202 GLN A O 1
ATOM 1519 N N . ALA A 1 203 ? 3.403 9.191 6.911 1.00 75.50 203 ALA A N 1
ATOM 1520 C CA . ALA A 1 203 ? 4.559 9.595 6.113 1.00 75.50 203 ALA A CA 1
ATOM 1521 C C . ALA A 1 203 ? 4.784 8.673 4.906 1.00 75.50 203 ALA A C 1
ATOM 1523 O O . ALA A 1 203 ? 5.189 9.143 3.844 1.00 75.50 203 ALA A O 1
ATOM 1524 N N . LYS A 1 204 ? 4.501 7.369 5.028 1.00 73.06 204 LYS A N 1
ATOM 1525 C CA . LYS A 1 204 ? 4.593 6.431 3.902 1.00 73.06 204 LYS A CA 1
ATOM 1526 C C . LYS A 1 204 ? 3.467 6.647 2.884 1.00 73.06 204 LYS A C 1
ATOM 1528 O O . LYS A 1 204 ? 3.733 6.638 1.683 1.00 73.06 204 LYS A O 1
ATOM 1533 N N . LEU A 1 205 ? 2.246 6.930 3.340 1.00 72.62 205 LEU A N 1
ATOM 1534 C CA . LEU A 1 205 ? 1.125 7.329 2.482 1.00 72.62 205 LEU A CA 1
ATOM 1535 C C . LEU A 1 205 ? 1.389 8.671 1.774 1.00 72.62 205 LEU A C 1
ATOM 1537 O O . LEU A 1 205 ? 1.169 8.800 0.567 1.00 72.62 205 LEU A O 1
ATOM 1541 N N . ASP A 1 206 ? 1.921 9.649 2.502 1.00 71.62 206 ASP A N 1
ATOM 1542 C CA . ASP A 1 206 ? 2.292 10.970 1.992 1.00 71.62 206 ASP A CA 1
ATOM 1543 C C . ASP A 1 206 ? 3.467 10.866 1.014 1.00 71.62 206 ASP A C 1
ATOM 1545 O O . ASP A 1 206 ? 3.474 11.529 -0.020 1.00 71.62 206 ASP A O 1
ATOM 1549 N N . SER A 1 207 ? 4.439 9.985 1.278 1.00 68.06 207 SER A N 1
ATOM 1550 C CA . SER A 1 207 ? 5.530 9.682 0.347 1.00 68.06 207 SER A CA 1
ATOM 1551 C C . SER A 1 207 ? 5.009 9.102 -0.963 1.00 68.06 207 SER A C 1
ATOM 1553 O O . SER A 1 207 ? 5.597 9.379 -2.000 1.00 68.06 207 SER A O 1
ATOM 1555 N N . LEU A 1 208 ? 3.926 8.321 -0.950 1.00 64.44 208 LEU A N 1
ATOM 1556 C CA . LEU A 1 208 ? 3.324 7.769 -2.168 1.00 64.44 208 LEU A CA 1
ATOM 1557 C C . LEU A 1 208 ? 2.451 8.803 -2.906 1.00 64.44 208 LEU A C 1
ATOM 1559 O O . LEU A 1 208 ? 2.402 8.809 -4.138 1.00 64.44 208 LEU A O 1
ATOM 1563 N N . THR A 1 209 ? 1.786 9.707 -2.181 1.00 57.94 209 THR A N 1
ATOM 1564 C CA . THR A 1 209 ? 0.843 10.691 -2.751 1.00 57.94 209 THR A CA 1
ATOM 1565 C C . THR A 1 209 ? 1.484 12.022 -3.157 1.00 57.94 209 THR A C 1
ATOM 1567 O O . THR A 1 209 ? 1.197 12.508 -4.252 1.00 57.94 209 THR A O 1
ATOM 1570 N N . ASN A 1 210 ? 2.407 12.599 -2.379 1.00 53.34 210 ASN A N 1
ATOM 1571 C CA . ASN A 1 210 ? 3.163 13.802 -2.784 1.00 53.34 210 ASN A CA 1
ATOM 1572 C C . ASN A 1 210 ? 4.067 13.536 -3.990 1.00 53.34 210 ASN A C 1
ATOM 1574 O O . ASN A 1 210 ? 4.299 14.412 -4.821 1.00 53.34 210 ASN A O 1
ATOM 1578 N N . ASP A 1 211 ? 4.479 12.285 -4.156 1.00 48.59 211 ASP A N 1
ATOM 1579 C CA . ASP A 1 211 ? 5.142 11.789 -5.353 1.00 48.59 211 ASP A CA 1
ATOM 1580 C C . ASP A 1 211 ? 4.257 11.777 -6.619 1.00 48.59 211 ASP A C 1
ATOM 1582 O O . ASP A 1 211 ? 4.774 11.513 -7.713 1.00 48.59 211 ASP A O 1
ATOM 1586 N N . THR A 1 212 ? 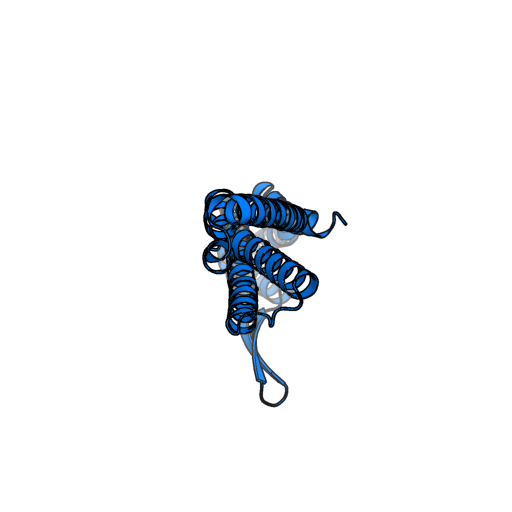2.958 12.069 -6.462 1.00 37.31 212 THR A N 1
ATOM 1587 C CA . THR A 1 212 ? 1.918 12.134 -7.503 1.00 37.31 212 THR A CA 1
ATOM 1588 C C . THR A 1 212 ? 1.356 13.557 -7.695 1.00 37.31 212 THR A C 1
ATOM 1590 O O . THR A 1 212 ? 0.945 13.892 -8.802 1.00 37.31 212 THR A O 1
ATOM 1593 N N . ALA A 1 213 ? 1.360 14.408 -6.657 1.00 32.88 213 ALA A N 1
ATOM 1594 C CA . ALA A 1 213 ? 0.759 15.754 -6.677 1.00 32.88 213 ALA A CA 1
ATOM 1595 C C . ALA A 1 213 ? 1.727 16.903 -7.042 1.00 32.88 213 ALA A C 1
ATOM 1597 O O . ALA A 1 213 ? 1.284 18.020 -7.300 1.00 32.88 213 ALA A O 1
ATOM 1598 N N . GLY A 1 214 ? 3.039 16.648 -7.078 1.00 37.16 214 GLY A N 1
ATOM 1599 C CA . GLY A 1 214 ? 4.045 17.605 -7.547 1.00 37.16 214 GLY A CA 1
ATOM 1600 C C . GLY A 1 214 ? 4.187 17.599 -9.071 1.00 37.16 214 GLY A C 1
ATOM 1601 O O . GLY A 1 214 ? 5.192 17.105 -9.586 1.00 37.16 214 GLY A O 1
ATOM 1602 N N . SER A 1 215 ? 3.168 18.100 -9.772 1.00 33.94 215 SER A N 1
ATOM 1603 C CA . SER A 1 215 ? 3.181 18.409 -11.212 1.00 33.94 215 SER A CA 1
ATOM 1604 C C . SER A 1 215 ? 3.263 19.909 -11.448 1.00 33.94 215 SER A C 1
ATOM 1606 O O . SER A 1 215 ? 2.400 20.607 -10.868 1.00 33.94 215 SER A O 1
#